Protein AF-A0A7X7Q2L5-F1 (afdb_monomer_lite)

Radius of gyration: 21.56 Å; chains: 1; bounding box: 57×34×60 Å

pLDDT: mean 75.47, std 17.76, range [35.62, 97.12]

Foldseek 3Di:
DDLVQLQVQALHNVQLVLLVVQLQVVQWAPWDWDDDQWIKIWTWGQDPVRDTKIKIWTAHLQGHTDDIDIPDPCRVVTHGDGSPNSSRSVVVVVVCVPDCVVPPDDDDDDDVVVVVVCVVVVVVVCVVVCVVDVQDAKAKAWAWEQDPVRWIKIWIWIGDPDTATDQFLPVLLVQLVSQGWDDRDDPDIDRNYLVSHDPLRSLVSVLSNVLVVVVVVVCVVPDDDDGDNIRTDDPVSVVVVCVSQPVHDHHYDYPPD

Structure (mmCIF, N/CA/C/O backbone):
data_AF-A0A7X7Q2L5-F1
#
_entry.id   AF-A0A7X7Q2L5-F1
#
loop_
_atom_site.group_PDB
_atom_site.id
_atom_site.type_symbol
_atom_site.label_atom_id
_atom_site.label_alt_id
_atom_site.label_comp_id
_atom_site.label_asym_id
_atom_site.label_entity_id
_atom_site.label_seq_id
_atom_site.pdbx_PDB_ins_code
_atom_site.Cartn_x
_atom_site.Cartn_y
_atom_site.Cartn_z
_atom_site.occupancy
_atom_site.B_iso_or_equiv
_atom_site.auth_seq_id
_atom_site.auth_comp_id
_atom_site.auth_asym_id
_atom_site.auth_atom_id
_atom_site.pdbx_PDB_model_num
ATOM 1 N N . MET A 1 1 ? -5.344 -3.070 22.265 1.00 72.00 1 MET A N 1
ATOM 2 C CA . MET A 1 1 ? -6.764 -3.150 21.870 1.00 72.00 1 MET A CA 1
ATOM 3 C C . MET A 1 1 ? -6.769 -4.107 20.711 1.00 72.00 1 MET A C 1
ATOM 5 O O . MET A 1 1 ? -5.882 -3.992 19.879 1.00 72.00 1 MET A O 1
ATOM 9 N N . ASN A 1 2 ? -7.654 -5.094 20.679 1.00 74.56 2 ASN A N 1
ATOM 10 C CA . ASN A 1 2 ? -7.686 -6.081 19.598 1.00 74.56 2 ASN A CA 1
ATOM 11 C C . ASN A 1 2 ? -8.930 -5.904 18.714 1.00 74.56 2 ASN A C 1
ATOM 13 O O . ASN A 1 2 ? -9.879 -5.206 19.072 1.00 74.56 2 ASN A O 1
ATOM 17 N N . ILE A 1 3 ? -8.942 -6.557 17.552 1.00 73.75 3 ILE A N 1
ATOM 18 C CA . ILE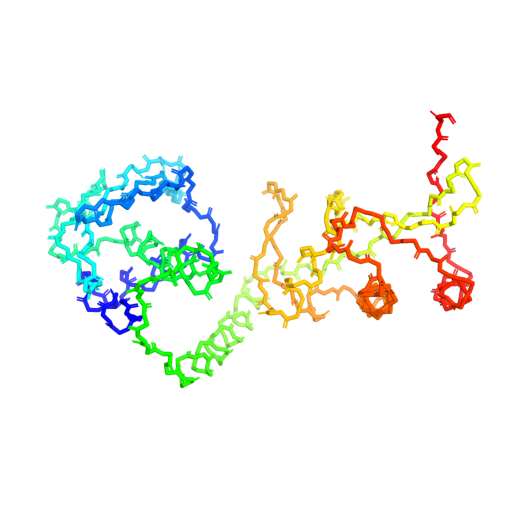 A 1 3 ? -10.049 -6.450 16.589 1.00 73.75 3 ILE A CA 1
ATOM 19 C C . ILE A 1 3 ? -11.377 -6.934 17.187 1.00 73.75 3 ILE A C 1
ATOM 21 O O . ILE A 1 3 ? -12.419 -6.343 16.907 1.00 73.75 3 ILE A O 1
ATOM 25 N N . LYS A 1 4 ? -11.358 -7.967 18.045 1.00 70.81 4 LYS A N 1
ATOM 26 C CA . LYS A 1 4 ? -12.569 -8.458 18.726 1.00 70.81 4 LYS A CA 1
ATOM 27 C C . LYS A 1 4 ? -13.193 -7.353 19.587 1.00 70.81 4 LYS A C 1
ATOM 29 O O . LYS A 1 4 ? -14.400 -7.151 19.520 1.00 70.81 4 LYS A O 1
ATOM 34 N N . GLN A 1 5 ? -12.379 -6.597 20.324 1.00 77.19 5 GLN A N 1
ATOM 35 C CA . GLN A 1 5 ? -12.827 -5.440 21.105 1.00 77.19 5 GLN A CA 1
ATOM 36 C C . GLN A 1 5 ? -13.382 -4.331 20.202 1.00 77.19 5 GLN A C 1
ATOM 38 O O . GLN A 1 5 ? -14.481 -3.848 20.451 1.00 77.19 5 GLN A O 1
ATOM 43 N N . ILE A 1 6 ? -12.683 -3.982 19.115 1.00 82.38 6 ILE A N 1
ATOM 44 C CA . ILE A 1 6 ? -13.148 -2.952 18.164 1.00 82.38 6 ILE A CA 1
ATOM 45 C C . ILE A 1 6 ? -14.506 -3.333 17.561 1.00 82.38 6 ILE A C 1
ATOM 47 O O . ILE A 1 6 ? -15.400 -2.493 17.464 1.00 82.38 6 ILE A O 1
ATOM 51 N N . LYS A 1 7 ? -14.694 -4.610 17.212 1.00 76.56 7 LYS A N 1
ATOM 52 C CA . LYS A 1 7 ? -15.968 -5.128 16.704 1.00 76.56 7 LYS A CA 1
ATOM 53 C C . LYS A 1 7 ? -17.099 -4.995 17.724 1.00 76.56 7 LYS A C 1
ATOM 55 O O . LYS A 1 7 ? -18.203 -4.626 17.339 1.00 76.56 7 LYS A O 1
ATOM 60 N N . LEU A 1 8 ? -16.825 -5.245 19.006 1.00 82.31 8 LEU A N 1
ATOM 61 C CA . LEU A 1 8 ? -17.803 -5.074 20.087 1.00 82.31 8 LEU A CA 1
ATOM 62 C C . LEU A 1 8 ? -18.177 -3.606 20.333 1.00 82.31 8 LEU A C 1
ATOM 64 O O . LEU A 1 8 ? -19.278 -3.340 20.808 1.00 82.31 8 LEU A O 1
ATOM 68 N N . TYR A 1 9 ? -17.299 -2.656 20.003 1.00 86.00 9 TYR A N 1
ATOM 69 C CA . TYR A 1 9 ? -17.609 -1.230 20.116 1.00 86.00 9 TYR A CA 1
ATOM 70 C C . TYR A 1 9 ? -18.517 -0.714 18.998 1.00 86.00 9 TYR A C 1
ATOM 72 O O . TYR A 1 9 ? -19.145 0.329 19.172 1.00 86.00 9 TYR A O 1
ATOM 80 N N . ALA A 1 10 ? -18.609 -1.406 17.860 1.00 81.06 10 ALA A N 1
ATOM 81 C CA . ALA A 1 10 ? -19.469 -0.994 16.756 1.00 81.06 10 ALA A CA 1
ATOM 82 C C . ALA A 1 10 ? -20.954 -1.117 17.119 1.00 81.06 10 ALA A C 1
ATOM 84 O O . ALA A 1 10 ? -21.364 -2.056 17.797 1.00 81.06 10 ALA A O 1
ATOM 85 N N . SER A 1 11 ? -21.793 -0.221 16.591 1.00 76.19 11 SER A N 1
ATOM 86 C CA . SER A 1 11 ? -23.248 -0.285 16.821 1.00 76.19 11 SER A CA 1
ATOM 87 C C . SER A 1 11 ? -23.895 -1.597 16.352 1.00 76.19 11 SER A C 1
ATOM 89 O O . SER A 1 11 ? -24.955 -1.973 16.843 1.00 76.19 11 SER A O 1
ATOM 91 N N . ASN A 1 12 ? -23.303 -2.264 15.357 1.00 77.19 12 ASN A N 1
ATOM 92 C CA . ASN A 1 12 ? -23.664 -3.600 14.875 1.00 77.19 12 ASN A CA 1
ATOM 93 C C . ASN A 1 12 ? -22.569 -4.124 13.920 1.00 77.19 12 ASN A C 1
ATOM 95 O O . ASN A 1 12 ? -21.673 -3.376 13.521 1.00 77.19 12 ASN A O 1
ATOM 99 N N . ASN A 1 13 ? -22.673 -5.393 13.503 1.00 75.38 13 ASN A N 1
ATOM 100 C CA . ASN A 1 13 ? -21.709 -6.022 12.587 1.00 75.38 13 ASN A CA 1
ATOM 101 C C . ASN A 1 13 ? -21.555 -5.267 11.258 1.00 75.38 13 ASN A C 1
ATOM 103 O O . ASN A 1 13 ? -20.433 -5.041 10.818 1.00 75.38 13 ASN A O 1
ATOM 107 N N . ARG A 1 14 ? -22.657 -4.800 10.660 1.00 75.38 14 ARG A N 1
ATOM 108 C CA . ARG A 1 14 ? -22.616 -4.052 9.395 1.00 75.38 14 ARG A CA 1
ATOM 109 C C . ARG A 1 14 ? -21.898 -2.707 9.549 1.00 75.38 14 ARG A C 1
ATOM 111 O O . ARG A 1 14 ? -21.241 -2.239 8.627 1.00 75.38 14 ARG A O 1
ATOM 118 N N . THR A 1 15 ? -22.007 -2.065 10.711 1.00 80.06 15 THR A N 1
ATOM 119 C CA . THR A 1 15 ? -21.263 -0.838 11.031 1.00 80.06 15 THR A CA 1
ATOM 120 C C . THR A 1 15 ? -19.767 -1.106 11.152 1.00 80.06 15 THR A C 1
ATOM 122 O O . THR A 1 15 ? -18.977 -0.275 10.708 1.00 80.06 15 THR A O 1
ATOM 125 N N . PHE A 1 16 ? -19.384 -2.255 11.717 1.00 78.56 16 PHE A N 1
ATOM 126 C CA . PHE A 1 16 ? -17.988 -2.675 11.769 1.00 78.56 16 PHE A CA 1
ATOM 127 C C . PHE A 1 16 ? -17.424 -2.925 10.366 1.00 78.56 16 PHE A C 1
ATOM 129 O O . PHE A 1 16 ? -16.400 -2.342 10.029 1.00 78.56 16 PHE A O 1
ATOM 136 N N . GLU A 1 17 ? -18.126 -3.706 9.539 1.00 74.50 17 GLU A N 1
ATOM 137 C CA . GLU A 1 17 ? -17.745 -3.982 8.143 1.00 74.50 17 GLU A CA 1
ATOM 138 C C . GLU A 1 17 ? -17.550 -2.684 7.357 1.00 74.50 17 GLU A C 1
ATOM 140 O O . GLU A 1 17 ? -16.487 -2.440 6.804 1.00 74.50 17 GLU A O 1
ATOM 145 N N . ARG A 1 18 ? -18.508 -1.756 7.443 1.00 79.75 18 ARG A N 1
ATOM 146 C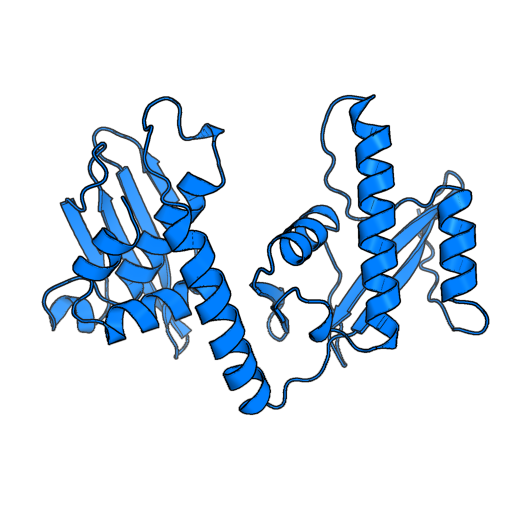 CA . ARG A 1 18 ? -18.375 -0.445 6.792 1.00 79.75 18 ARG A CA 1
ATOM 147 C C . ARG A 1 18 ? -17.233 0.403 7.343 1.00 79.75 18 ARG A C 1
ATOM 149 O O . ARG A 1 18 ? -16.723 1.268 6.640 1.00 79.75 18 ARG A O 1
ATOM 156 N N . GLY A 1 19 ? -16.895 0.249 8.621 1.00 83.19 19 GLY A N 1
ATOM 157 C CA . GLY A 1 19 ? -15.746 0.927 9.213 1.00 83.19 19 GLY A CA 1
ATOM 158 C C . GLY A 1 19 ? -14.427 0.363 8.695 1.00 83.19 19 GLY A C 1
ATOM 159 O O . GLY A 1 19 ? -13.498 1.129 8.447 1.00 83.19 19 GLY A O 1
ATOM 160 N N . LEU A 1 20 ? -14.377 -0.951 8.473 1.00 77.69 20 LEU A N 1
ATOM 161 C CA . LEU A 1 20 ? -13.261 -1.622 7.819 1.00 77.69 20 LEU A CA 1
ATOM 162 C C . LEU A 1 20 ? -13.107 -1.148 6.371 1.00 77.69 20 LEU A C 1
ATOM 164 O O . LEU A 1 20 ? -12.018 -0.704 6.022 1.00 77.69 20 LEU A O 1
ATOM 168 N N . ASP A 1 21 ? -14.195 -1.094 5.595 1.00 76.00 21 ASP A N 1
ATOM 169 C CA . ASP A 1 21 ? -14.172 -0.578 4.216 1.00 76.00 21 ASP A CA 1
ATOM 170 C C . ASP A 1 21 ? -13.565 0.833 4.148 1.00 76.00 21 ASP A C 1
ATOM 172 O O . ASP A 1 21 ? -12.728 1.141 3.303 1.00 76.00 21 ASP A O 1
ATOM 176 N N . TYR A 1 22 ? -13.967 1.713 5.072 1.00 80.38 22 TYR A N 1
ATOM 177 C CA . TYR A 1 22 ? -13.474 3.092 5.137 1.00 80.38 22 TYR A CA 1
ATOM 178 C C . TYR A 1 22 ? -11.992 3.168 5.509 1.00 80.38 22 TYR A C 1
ATOM 180 O O . TYR A 1 22 ? -11.266 4.028 5.004 1.00 80.38 22 TYR A O 1
ATOM 188 N N . TYR A 1 23 ? -11.547 2.297 6.412 1.00 82.81 23 TYR A N 1
ATOM 189 C CA . TYR A 1 23 ? -10.139 2.191 6.757 1.00 82.81 23 TYR A CA 1
ATOM 190 C C . TYR A 1 23 ? -9.313 1.719 5.548 1.00 82.81 23 TYR A C 1
ATOM 192 O O . TYR A 1 23 ? -8.357 2.398 5.172 1.00 82.81 23 TYR A O 1
ATOM 200 N N . GLU A 1 24 ? -9.713 0.622 4.901 1.00 73.19 24 GLU A N 1
ATOM 201 C CA . GLU A 1 24 ? -8.998 0.025 3.763 1.00 73.19 24 GLU A CA 1
ATOM 202 C C . GLU A 1 24 ? -8.957 0.949 2.541 1.00 73.19 24 GLU A C 1
ATOM 204 O O . GLU A 1 24 ? -7.933 1.063 1.867 1.00 73.19 24 GLU A O 1
ATOM 209 N N . ALA A 1 25 ? -10.038 1.690 2.295 1.00 72.06 25 ALA A N 1
ATOM 210 C CA . ALA A 1 25 ? -10.106 2.673 1.222 1.00 72.06 25 ALA A CA 1
ATOM 211 C C . ALA A 1 25 ? -9.377 4.001 1.548 1.00 72.06 25 ALA A C 1
ATOM 213 O O . ALA A 1 25 ? -9.477 4.958 0.782 1.00 72.06 25 ALA A O 1
ATOM 214 N N . ASN A 1 26 ? -8.627 4.087 2.658 1.00 75.81 26 ASN A N 1
ATOM 215 C CA . ASN A 1 26 ? -7.884 5.281 3.094 1.00 75.81 26 ASN A CA 1
ATOM 216 C C . ASN A 1 26 ? -8.757 6.542 3.270 1.00 75.81 26 ASN A C 1
ATOM 218 O O . ASN A 1 26 ? -8.316 7.669 3.031 1.00 75.81 26 ASN A O 1
ATOM 222 N N . HIS A 1 27 ? -9.997 6.376 3.738 1.00 77.81 27 HIS A N 1
ATOM 223 C CA . HIS A 1 27 ? -10.883 7.510 4.024 1.00 77.81 27 HIS A CA 1
ATOM 224 C C . HIS A 1 27 ? -10.485 8.270 5.297 1.00 77.81 27 HIS A C 1
ATOM 226 O O . HIS A 1 27 ? -10.959 9.384 5.507 1.00 77.81 27 HIS A O 1
ATOM 232 N N . VAL A 1 28 ? -9.639 7.690 6.153 1.00 86.12 28 VAL A N 1
ATOM 233 C CA . VAL A 1 28 ? -9.143 8.327 7.380 1.00 86.12 28 VAL A CA 1
ATOM 234 C C . VAL A 1 28 ? -7.915 9.184 7.061 1.00 86.12 28 VAL A C 1
ATOM 236 O O . VAL A 1 28 ? -6.818 8.667 6.841 1.00 86.12 28 VAL A O 1
ATOM 239 N N . GLN A 1 29 ? -8.103 10.500 7.061 1.00 77.19 29 GLN A N 1
ATOM 240 C CA . GLN A 1 29 ? -7.110 11.525 6.737 1.00 77.19 29 GLN A CA 1
ATOM 241 C C . GLN A 1 29 ? -6.828 12.417 7.955 1.00 77.19 29 GLN A C 1
ATOM 243 O O . GLN A 1 29 ? -7.531 12.338 8.962 1.00 77.19 29 GLN A O 1
ATOM 248 N N . ASN A 1 30 ? -5.774 13.242 7.884 1.00 79.06 30 ASN A N 1
ATOM 249 C CA . ASN A 1 30 ? -5.356 14.158 8.962 1.00 79.06 30 ASN A CA 1
ATOM 250 C C . ASN A 1 30 ? -5.359 13.491 10.350 1.00 79.06 30 ASN A C 1
ATOM 252 O O . ASN A 1 30 ? -5.855 14.038 11.331 1.00 79.06 30 ASN A O 1
ATOM 256 N N . TYR A 1 31 ? -4.874 12.248 10.394 1.00 83.94 31 TYR A N 1
ATOM 257 C CA . TYR A 1 31 ? -4.854 11.445 11.605 1.00 83.94 31 TYR A CA 1
ATOM 258 C C . TYR A 1 31 ? -3.683 11.863 12.490 1.00 83.94 31 TYR A C 1
ATOM 260 O O . TYR A 1 31 ? -2.524 11.810 12.070 1.00 83.94 31 TYR A O 1
ATOM 268 N N . HIS A 1 32 ? -3.993 12.220 13.731 1.00 80.62 32 HIS A N 1
ATOM 269 C CA . HIS A 1 32 ? -3.027 12.581 14.753 1.00 80.62 32 HIS A CA 1
ATOM 270 C C . HIS A 1 32 ? -3.276 11.765 16.015 1.00 80.62 32 HIS A C 1
ATOM 272 O O . HIS A 1 32 ? -4.408 11.648 16.485 1.00 80.62 32 HIS A O 1
ATOM 278 N N . MET A 1 33 ? -2.190 11.244 16.578 1.00 84.38 33 MET A N 1
ATOM 279 C CA . MET A 1 33 ? -2.184 10.533 17.848 1.00 84.38 33 MET A CA 1
ATOM 280 C C . MET A 1 33 ? -1.358 11.333 18.849 1.00 84.38 33 MET A C 1
ATOM 282 O O . MET A 1 33 ? -0.200 11.652 18.583 1.00 84.38 33 MET A O 1
ATOM 286 N N . HIS A 1 34 ? -1.950 11.623 20.002 1.00 83.06 34 HIS A N 1
ATOM 287 C CA . HIS A 1 34 ? -1.280 12.233 21.139 1.00 83.06 34 HIS A CA 1
ATOM 288 C C . HIS A 1 34 ? -1.299 11.256 22.315 1.00 83.06 34 HIS A C 1
ATOM 290 O O . HIS A 1 34 ? -2.359 10.761 22.698 1.00 83.06 34 HIS A O 1
ATOM 296 N N . VAL A 1 35 ? -0.129 10.985 22.888 1.00 81.56 35 VAL A N 1
ATOM 297 C CA . VAL A 1 35 ? 0.027 10.084 24.035 1.00 81.56 35 VAL A CA 1
ATOM 298 C C . VAL A 1 35 ? 0.319 10.932 25.270 1.00 81.56 35 VAL A C 1
ATOM 300 O O . VAL A 1 35 ? 1.345 11.603 25.326 1.00 81.56 35 VAL A O 1
ATOM 303 N N . GLY A 1 36 ? -0.600 10.922 26.234 1.00 80.38 36 GLY A N 1
ATOM 304 C CA . GLY A 1 36 ? -0.442 11.529 27.557 1.00 80.38 36 GLY A CA 1
ATOM 305 C C . GLY A 1 36 ? -0.839 10.528 28.642 1.00 80.38 36 GLY A C 1
ATOM 306 O O . GLY A 1 36 ? -0.441 9.367 28.582 1.00 80.38 36 GLY A O 1
ATOM 307 N N . GLU A 1 37 ? -1.666 10.952 29.602 1.00 82.81 37 GLU A N 1
ATOM 308 C CA . GLU A 1 37 ? -2.312 10.039 30.568 1.00 82.81 37 GLU A CA 1
ATOM 309 C C . GLU A 1 37 ? -3.286 9.064 29.882 1.00 82.81 37 GLU A C 1
ATOM 311 O O . GLU A 1 37 ? -3.461 7.921 30.307 1.00 82.81 37 GLU A O 1
ATOM 316 N N . THR A 1 38 ? -3.879 9.508 28.774 1.00 85.69 38 THR A N 1
ATOM 317 C CA . THR A 1 38 ? -4.670 8.713 27.835 1.00 85.69 38 THR A CA 1
ATOM 318 C C . THR A 1 38 ? -4.119 8.890 26.419 1.00 85.69 38 THR A C 1
ATOM 320 O O . THR A 1 38 ? -3.304 9.774 26.132 1.00 85.69 38 THR A O 1
ATOM 323 N N . ILE A 1 39 ? -4.536 8.014 25.511 1.00 86.56 39 ILE A N 1
ATOM 324 C CA . ILE A 1 39 ? -4.219 8.083 24.087 1.00 86.56 39 ILE A CA 1
ATOM 325 C C . ILE A 1 39 ? -5.375 8.805 23.401 1.00 86.56 39 ILE A C 1
ATOM 327 O O . ILE A 1 39 ? -6.473 8.260 23.286 1.00 86.56 39 ILE A O 1
ATOM 331 N N . SER A 1 40 ? -5.121 10.024 22.932 1.00 91.06 40 SER A N 1
ATOM 332 C CA . SER A 1 40 ? -6.092 10.826 22.193 1.00 91.06 40 SER A CA 1
ATOM 333 C C . SER A 1 40 ? -5.830 10.726 20.694 1.00 91.06 40 SER A C 1
ATOM 335 O O . SER A 1 40 ? -4.723 10.992 20.221 1.00 91.06 40 SER A O 1
ATOM 337 N N . LEU A 1 41 ? -6.854 10.339 19.940 1.00 92.75 41 LEU A N 1
ATOM 338 C CA . LEU A 1 41 ? -6.835 10.249 18.487 1.00 92.75 41 LEU A CA 1
ATOM 339 C C . LEU A 1 41 ? -7.750 11.319 17.909 1.00 92.75 41 LEU A C 1
ATOM 341 O O . LEU A 1 41 ? -8.902 11.454 18.328 1.00 92.75 41 LEU A O 1
ATOM 345 N N . THR A 1 42 ? -7.267 12.026 16.895 1.00 88.00 42 THR A N 1
ATOM 346 C CA . THR A 1 42 ? -8.085 12.937 16.091 1.00 88.00 42 THR A CA 1
ATOM 347 C C . THR A 1 42 ? -7.891 12.626 14.616 1.00 88.00 42 THR A C 1
ATOM 349 O O . THR A 1 42 ? -6.785 12.286 14.201 1.00 88.00 42 THR A O 1
ATOM 352 N N . ALA A 1 43 ? -8.966 12.676 13.831 1.00 88.00 43 ALA A N 1
ATOM 353 C CA . ALA A 1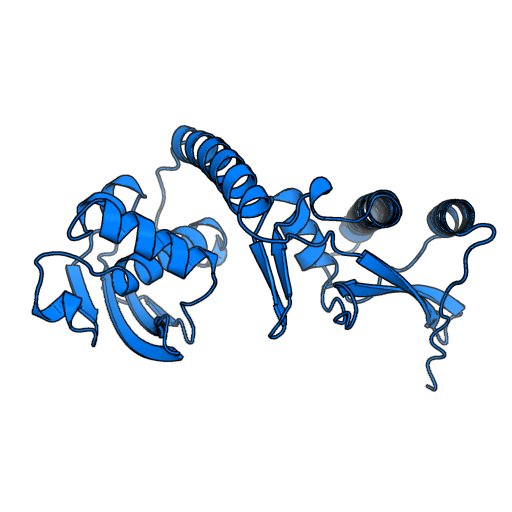 43 ? -8.908 12.426 12.394 1.00 88.00 43 ALA A CA 1
ATOM 354 C C . ALA A 1 43 ? -10.057 13.105 11.644 1.00 88.00 43 ALA A C 1
ATOM 356 O O . ALA A 1 43 ? -11.131 13.342 12.202 1.00 88.00 43 ALA A O 1
ATOM 357 N N . ASP A 1 44 ? -9.837 13.329 10.353 1.00 77.38 44 ASP A N 1
ATOM 358 C CA . ASP A 1 44 ? -10.853 13.713 9.382 1.00 77.38 44 ASP A CA 1
ATOM 359 C C . ASP A 1 44 ? -11.217 12.477 8.540 1.00 77.38 44 ASP A C 1
ATOM 361 O O . ASP A 1 44 ? -10.370 11.909 7.853 1.00 77.38 44 ASP A O 1
ATOM 365 N N . VAL A 1 45 ? -12.474 12.030 8.582 1.00 84.00 45 VAL A N 1
ATOM 366 C CA . VAL A 1 45 ? -12.929 10.846 7.835 1.00 84.00 45 VAL A CA 1
ATOM 367 C C . VAL A 1 45 ? -13.803 11.261 6.658 1.00 84.00 45 VAL A C 1
ATOM 369 O O . VAL A 1 45 ? -14.872 11.846 6.844 1.00 84.00 45 VAL A O 1
ATOM 372 N N . VAL A 1 46 ? -13.369 10.935 5.442 1.00 72.38 46 VAL A N 1
ATOM 373 C CA . VAL A 1 46 ? -14.083 11.258 4.200 1.00 72.38 46 VAL A CA 1
ATOM 374 C C . VAL A 1 46 ? -15.267 10.305 4.012 1.00 72.38 46 VAL A C 1
ATOM 376 O O . VAL A 1 46 ? -15.128 9.087 4.040 1.00 72.38 46 VAL A O 1
ATOM 379 N N . GLY A 1 47 ? -16.468 10.837 3.827 1.00 65.94 47 GLY A N 1
ATOM 380 C CA . GLY A 1 47 ? -17.691 10.085 3.555 1.00 65.94 47 GLY A CA 1
ATOM 381 C C . GLY A 1 47 ? -17.876 9.732 2.079 1.00 65.94 47 GLY A C 1
ATOM 382 O O . GLY A 1 47 ? -17.215 10.282 1.206 1.00 65.94 47 GLY A O 1
ATOM 383 N N . SER A 1 48 ? -18.855 8.873 1.779 1.00 59.97 48 SER A N 1
ATOM 384 C CA . SER A 1 48 ? -19.186 8.456 0.404 1.00 59.97 48 SER A CA 1
ATOM 385 C C . SER A 1 48 ? -19.604 9.608 -0.523 1.00 59.97 48 SER A C 1
ATOM 387 O O . SER A 1 48 ? -19.468 9.493 -1.732 1.00 59.97 48 SER A O 1
ATOM 389 N N . LEU A 1 49 ? -20.100 10.718 0.037 1.00 58.06 49 LEU A N 1
ATOM 390 C CA . LEU A 1 49 ? -20.457 11.943 -0.697 1.00 58.06 49 LEU A CA 1
ATOM 391 C C . LEU A 1 49 ? -19.382 13.036 -0.574 1.00 58.06 49 LEU A C 1
ATOM 393 O O . LEU A 1 49 ? -19.678 14.214 -0.731 1.00 58.06 49 LEU A O 1
ATOM 397 N N . ASN A 1 50 ? -18.147 12.655 -0.236 1.00 56.81 50 ASN A N 1
ATOM 398 C CA . ASN A 1 50 ? -17.012 13.559 -0.033 1.00 56.81 50 ASN A CA 1
ATOM 399 C C . ASN A 1 50 ? -17.173 14.568 1.130 1.00 56.81 50 ASN A C 1
ATOM 401 O O . ASN A 1 50 ? -16.404 15.518 1.242 1.00 56.81 50 ASN A O 1
ATOM 405 N N . ASN A 1 51 ? -18.148 14.350 2.021 1.00 60.34 51 ASN A N 1
ATOM 406 C CA . ASN A 1 51 ? -18.280 15.083 3.284 1.00 60.34 51 ASN A CA 1
ATOM 407 C C . ASN A 1 51 ? -17.170 14.671 4.254 1.00 60.34 51 ASN A C 1
ATOM 409 O O . ASN A 1 51 ? -16.846 13.490 4.334 1.00 60.34 51 ASN A O 1
ATOM 413 N N . ILE A 1 52 ? -16.640 15.608 5.035 1.00 68.19 52 ILE A N 1
ATOM 414 C CA . ILE A 1 52 ? -15.593 15.325 6.021 1.00 68.19 52 ILE A CA 1
ATOM 415 C C . ILE A 1 52 ? -16.215 15.281 7.414 1.00 68.19 52 ILE A C 1
ATOM 417 O O . ILE A 1 52 ? -16.876 16.229 7.831 1.00 68.19 52 ILE A O 1
ATOM 421 N N . TYR A 1 53 ? -15.983 14.186 8.136 1.00 77.69 53 TYR A N 1
ATOM 422 C CA . TYR A 1 53 ? -16.431 14.011 9.514 1.00 77.69 53 TYR A CA 1
ATOM 423 C C . TYR A 1 53 ? -15.240 14.059 10.456 1.00 77.69 53 TYR A C 1
ATOM 425 O O . TYR A 1 53 ? -14.350 13.211 10.365 1.00 77.69 53 TYR A O 1
ATOM 433 N N . LYS A 1 54 ? -15.241 15.005 11.398 1.00 78.88 54 LYS A N 1
ATOM 434 C CA . LYS A 1 54 ? -14.244 15.009 12.468 1.00 78.88 54 LYS A CA 1
ATOM 435 C C . LYS A 1 54 ? -14.561 13.905 13.460 1.00 78.88 54 LYS A C 1
ATOM 437 O O . LYS A 1 54 ? -15.707 13.754 13.890 1.00 78.88 54 LYS A O 1
ATOM 442 N N . VAL A 1 55 ? -13.533 13.137 13.791 1.00 93.75 55 VAL A N 1
ATOM 443 C CA . VAL A 1 55 ? -13.590 12.041 14.752 1.00 93.75 55 VAL A CA 1
ATOM 444 C C . VAL A 1 55 ? -12.571 12.303 15.845 1.00 93.75 55 VAL A C 1
ATOM 446 O O . VAL A 1 55 ? -11.416 12.632 15.560 1.00 93.75 55 VAL A O 1
ATOM 449 N N . LYS A 1 56 ? -13.003 12.135 17.093 1.00 93.50 56 LYS A N 1
ATOM 450 C CA . LYS A 1 56 ? -12.141 12.155 18.272 1.00 93.50 56 LYS A CA 1
ATOM 451 C C . LYS A 1 56 ? -12.347 10.873 19.055 1.00 93.50 56 LYS A C 1
ATOM 453 O O . LYS A 1 56 ? -13.477 10.428 19.226 1.00 93.50 56 LYS A O 1
ATOM 458 N N . VAL A 1 57 ? -11.263 10.273 19.520 1.00 96.12 57 VAL A N 1
ATOM 459 C CA . VAL A 1 57 ? -11.299 9.036 20.302 1.00 96.12 57 VAL A CA 1
ATOM 460 C C . VAL A 1 57 ? -10.317 9.159 21.450 1.00 96.12 57 VAL A C 1
ATOM 462 O O . VAL A 1 57 ? -9.210 9.656 21.268 1.00 96.12 57 VAL A O 1
ATOM 465 N N . GLU A 1 58 ? -10.711 8.681 22.619 1.00 92.25 58 GLU A N 1
ATOM 466 C CA . GLU A 1 58 ? -9.860 8.587 23.792 1.00 92.25 58 GLU A CA 1
ATOM 467 C C . GLU A 1 58 ? -9.773 7.133 24.252 1.00 92.25 58 GLU A C 1
ATOM 469 O O . GLU A 1 58 ? -10.788 6.465 24.468 1.00 92.25 58 GLU A O 1
ATOM 474 N N . ILE A 1 59 ? -8.549 6.630 24.381 1.00 90.62 59 ILE A N 1
ATOM 475 C CA . ILE A 1 59 ? -8.248 5.242 24.732 1.00 90.62 59 ILE A CA 1
ATOM 476 C C . ILE A 1 59 ? -7.348 5.250 25.968 1.00 90.62 59 ILE A C 1
ATOM 478 O O . ILE A 1 59 ? -6.410 6.040 26.062 1.00 90.62 59 ILE A O 1
ATOM 482 N N . SER A 1 60 ? -7.604 4.366 26.926 1.00 83.81 60 SER A N 1
ATOM 483 C CA . SER A 1 60 ? -6.714 4.190 28.074 1.00 83.81 60 SER A CA 1
ATOM 484 C C . SER A 1 60 ? -5.385 3.549 27.662 1.00 83.81 60 SER A C 1
ATOM 486 O O . SER A 1 60 ? -5.295 2.867 26.639 1.00 83.81 60 SER A O 1
ATOM 488 N N . LEU A 1 61 ? -4.351 3.681 28.495 1.00 78.81 61 LEU A N 1
ATOM 489 C CA . LEU A 1 61 ? -3.079 2.968 28.293 1.00 78.81 61 LEU A CA 1
ATOM 490 C C . LEU A 1 61 ? -3.260 1.439 28.295 1.00 78.81 61 LEU A C 1
ATOM 492 O O . LEU A 1 61 ? -2.575 0.728 27.564 1.00 78.81 61 LEU A O 1
ATOM 496 N N . ASN A 1 62 ? -4.271 0.947 29.019 1.00 77.00 62 ASN A N 1
ATOM 497 C CA . ASN A 1 62 ? -4.706 -0.455 29.006 1.00 77.00 62 ASN A CA 1
ATOM 498 C C . ASN A 1 62 ? -5.545 -0.813 27.772 1.00 77.00 62 ASN A C 1
ATOM 500 O O . ASN A 1 62 ? -6.161 -1.878 27.725 1.00 77.00 62 ASN A O 1
ATOM 504 N N . GLN A 1 63 ? -5.569 0.063 26.767 1.00 80.56 63 GLN A N 1
ATOM 505 C CA . GLN A 1 63 ? -6.152 -0.182 25.461 1.00 80.56 63 GLN A CA 1
ATOM 506 C C . GLN A 1 63 ? -7.677 -0.383 25.465 1.00 80.56 63 GLN A C 1
ATOM 508 O O . GLN A 1 63 ? -8.224 -1.119 24.638 1.00 80.56 63 GLN A O 1
ATOM 513 N N . VAL A 1 64 ? -8.361 0.271 26.401 1.00 84.06 64 VAL A N 1
ATOM 514 C CA . VAL A 1 64 ? -9.823 0.281 26.500 1.00 84.06 64 VAL A CA 1
ATOM 515 C C . VAL A 1 64 ? -10.341 1.606 25.960 1.00 84.06 64 VAL A C 1
ATOM 517 O O . VAL A 1 64 ? -9.811 2.659 26.310 1.00 84.06 64 VAL A O 1
ATOM 520 N N . LEU A 1 65 ? -11.382 1.560 25.129 1.00 89.19 65 LEU A N 1
ATOM 521 C CA . LEU A 1 65 ? -12.063 2.760 24.648 1.00 89.19 65 LEU A CA 1
ATOM 522 C C . LEU A 1 65 ? -12.743 3.483 25.820 1.00 89.19 65 LEU A C 1
ATOM 524 O O . LEU A 1 65 ? -13.642 2.920 26.444 1.00 89.19 65 LEU A O 1
ATOM 528 N N . LEU A 1 66 ? -12.307 4.710 26.114 1.00 89.50 66 LEU A N 1
ATOM 529 C CA . LEU A 1 66 ? -12.858 5.545 27.184 1.00 89.50 66 LEU A CA 1
ATOM 530 C C . LEU A 1 66 ? -13.964 6.453 26.657 1.00 89.50 66 LEU A C 1
ATOM 532 O O . LEU A 1 66 ? -15.045 6.515 27.237 1.00 89.50 66 LEU A O 1
ATOM 536 N N . ASN A 1 67 ? -13.692 7.141 25.547 1.00 91.81 67 ASN A N 1
ATOM 537 C CA . ASN A 1 67 ? -14.628 8.079 24.950 1.00 91.81 67 ASN A CA 1
ATOM 538 C C . ASN A 1 67 ? -14.462 8.143 23.428 1.00 91.81 67 ASN A C 1
ATOM 540 O O . ASN A 1 67 ? -13.391 7.858 22.889 1.00 91.81 67 ASN A O 1
ATOM 544 N N . PHE A 1 68 ? -15.524 8.525 22.726 1.00 93.56 68 PHE A N 1
ATOM 545 C CA . PHE A 1 68 ? -15.492 8.777 21.293 1.00 93.56 68 PHE A CA 1
ATOM 546 C C . PHE A 1 68 ? -16.550 9.802 20.898 1.00 93.56 68 PHE A C 1
ATOM 548 O O . PHE A 1 68 ? -17.653 9.810 21.433 1.00 93.56 68 PHE A O 1
ATOM 555 N N . ASP A 1 69 ? -16.210 10.618 19.911 1.00 91.19 69 ASP A N 1
ATOM 556 C CA . ASP A 1 69 ? -17.085 11.622 19.323 1.00 91.19 69 ASP A CA 1
ATOM 557 C C . ASP A 1 69 ? -16.933 11.613 17.799 1.00 91.19 69 ASP A C 1
ATOM 559 O O . ASP A 1 69 ? -15.837 11.423 17.254 1.00 91.19 69 ASP A O 1
ATOM 563 N N . CYS A 1 70 ? -18.048 11.792 17.095 1.00 89.06 70 CYS A N 1
ATOM 564 C CA . CYS A 1 70 ? -18.054 11.910 15.644 1.00 89.06 70 CYS A CA 1
ATOM 565 C C . CYS A 1 70 ? -19.197 12.800 15.167 1.00 89.06 70 CYS A C 1
ATOM 567 O O . CYS A 1 70 ? -20.354 12.555 15.486 1.00 89.06 70 CYS A O 1
ATOM 569 N N . GLN A 1 71 ? -18.894 13.729 14.260 1.00 83.44 71 GLN A N 1
ATOM 570 C CA . GLN A 1 71 ? -19.863 14.671 13.674 1.00 83.44 71 GLN A CA 1
ATOM 571 C C . GLN A 1 71 ? -20.900 14.041 12.720 1.00 83.44 71 GLN A C 1
ATOM 573 O O . GLN A 1 71 ? -21.526 14.737 11.923 1.00 83.44 71 GLN A O 1
ATOM 578 N N . CYS A 1 72 ? -21.036 12.716 12.690 1.00 79.25 72 CYS A N 1
ATOM 579 C CA . CYS A 1 72 ? -21.977 12.056 11.793 1.00 79.25 72 CYS A CA 1
ATOM 580 C C . CYS A 1 72 ? -23.301 11.767 12.499 1.00 79.25 72 CYS A C 1
ATOM 582 O O . CYS A 1 72 ? -23.308 11.339 13.649 1.00 79.25 72 CYS A O 1
ATOM 584 N N . LEU A 1 73 ? -24.407 11.849 11.757 1.00 72.88 73 LEU A N 1
ATOM 585 C CA . LEU A 1 73 ? -25.750 11.566 12.275 1.00 72.88 73 LEU A CA 1
ATOM 586 C C . LEU A 1 73 ? -25.850 10.207 12.991 1.00 72.88 73 LEU A C 1
ATOM 588 O O . LEU A 1 73 ? -26.554 10.064 13.984 1.00 72.88 73 LEU A O 1
ATOM 592 N N . ALA A 1 74 ? -25.112 9.197 12.519 1.00 69.50 74 ALA A N 1
ATOM 593 C CA . ALA A 1 74 ? -25.133 7.867 13.122 1.00 69.50 74 ALA A CA 1
ATOM 594 C C . ALA A 1 74 ? -24.587 7.834 14.562 1.00 69.50 74 ALA A C 1
ATOM 596 O O . ALA A 1 74 ? -24.997 6.963 15.320 1.00 69.50 74 ALA A O 1
ATOM 597 N N . HIS A 1 75 ? -23.691 8.754 14.932 1.00 74.69 75 HIS A N 1
ATOM 598 C CA . HIS A 1 75 ? -23.180 8.877 16.299 1.00 74.69 75 HIS A CA 1
ATOM 599 C C . HIS A 1 75 ? -24.245 9.431 17.254 1.00 74.69 75 HIS A C 1
ATOM 601 O O . HIS A 1 75 ? -24.386 8.934 18.364 1.00 74.69 75 HIS A O 1
ATOM 607 N N . GLU A 1 76 ? -25.040 10.395 16.788 1.00 68.06 76 GLU A N 1
ATOM 608 C CA . GLU A 1 76 ? -26.157 10.966 17.552 1.00 68.06 76 GLU A CA 1
ATOM 609 C C . GLU A 1 76 ? -27.357 10.008 17.631 1.00 68.06 76 GLU A C 1
ATOM 611 O O . GLU A 1 76 ? -28.128 10.041 18.585 1.00 68.06 76 GLU A O 1
ATOM 616 N N . THR A 1 77 ? -27.520 9.143 16.622 1.00 60.22 77 THR A N 1
ATOM 617 C CA . THR A 1 77 ? -28.720 8.304 16.463 1.00 60.22 77 THR A CA 1
ATOM 618 C C . THR A 1 77 ? -28.598 6.928 17.120 1.00 60.22 77 THR A C 1
ATOM 620 O O . THR A 1 77 ? -29.585 6.400 17.630 1.00 60.22 77 THR A O 1
ATOM 623 N N . TYR A 1 78 ? -27.420 6.300 17.078 1.00 71.12 78 TYR A N 1
ATOM 624 C CA . TYR A 1 78 ? -27.255 4.898 17.468 1.00 71.12 78 TYR A CA 1
ATOM 625 C C . TYR A 1 78 ? -26.288 4.745 18.638 1.00 71.12 78 TYR A C 1
ATOM 627 O O . TYR A 1 78 ? -25.264 5.416 18.716 1.00 71.12 78 TYR A O 1
ATOM 635 N N . ARG A 1 79 ? -26.572 3.784 19.525 1.00 70.88 79 ARG A N 1
ATOM 636 C CA . ARG A 1 79 ? -25.613 3.370 20.555 1.00 70.88 79 ARG A CA 1
ATOM 637 C C . ARG A 1 79 ? -24.399 2.694 19.913 1.00 70.88 79 ARG A C 1
ATOM 639 O O . ARG A 1 79 ? -24.546 1.885 18.998 1.00 70.88 79 ARG A O 1
ATOM 646 N N . GLY A 1 80 ? -23.213 2.992 20.434 1.00 83.38 80 GLY A N 1
ATOM 647 C CA . GLY A 1 80 ? -21.944 2.438 19.959 1.00 83.38 80 GLY A CA 1
ATOM 648 C C . GLY A 1 80 ? -21.253 3.294 18.896 1.00 83.38 80 GLY A C 1
ATOM 649 O O . GLY A 1 80 ? -21.725 4.355 18.495 1.00 83.38 80 GLY A O 1
ATOM 650 N N . CYS A 1 81 ? -20.090 2.830 18.460 1.00 89.38 81 CYS A N 1
ATOM 651 C CA . CYS A 1 81 ? -19.243 3.514 17.497 1.00 89.38 81 CYS A CA 1
ATOM 652 C C . CYS A 1 81 ? -19.833 3.426 16.090 1.00 89.38 81 CYS A C 1
ATOM 654 O O . CYS A 1 81 ? -20.150 2.341 15.589 1.00 89.38 81 CYS A O 1
ATOM 656 N N . CYS A 1 82 ? -19.903 4.573 15.416 1.00 92.00 82 CYS A N 1
ATOM 657 C CA . CYS A 1 82 ? -20.225 4.629 14.000 1.00 92.00 82 CYS A CA 1
ATOM 658 C C . CYS A 1 82 ? -19.050 4.108 13.154 1.00 92.00 82 CYS A C 1
ATOM 660 O O . CYS A 1 82 ? -17.912 4.020 13.616 1.00 92.00 82 CYS A O 1
ATOM 662 N N . LYS A 1 83 ? -19.302 3.852 11.867 1.00 89.75 83 LYS A N 1
ATOM 663 C CA . LYS A 1 83 ? -18.272 3.386 10.923 1.00 89.75 83 LYS A CA 1
ATOM 664 C C . LYS A 1 83 ? -17.023 4.282 10.872 1.00 89.75 83 LYS A C 1
ATOM 666 O O . LYS A 1 83 ? -15.929 3.770 10.692 1.00 89.75 83 LYS A O 1
ATOM 671 N N . HIS A 1 84 ? -17.160 5.598 11.070 1.00 91.38 84 HIS A N 1
ATOM 672 C CA . HIS A 1 84 ? -16.018 6.520 11.050 1.00 91.38 84 HIS A CA 1
ATOM 673 C C . HIS A 1 84 ? -15.129 6.351 12.288 1.00 91.38 84 HIS A C 1
ATOM 675 O O . HIS A 1 84 ? -13.910 6.313 12.162 1.00 91.38 84 HIS A O 1
ATOM 681 N N . VAL A 1 85 ? -15.733 6.186 13.470 1.00 94.25 85 VAL A N 1
ATOM 682 C CA . VAL A 1 85 ? -14.998 5.891 14.709 1.00 94.25 85 VAL A CA 1
ATOM 683 C C . VAL A 1 85 ? -14.317 4.530 14.598 1.00 94.25 85 VAL A C 1
ATOM 685 O O . VAL A 1 85 ? -13.136 4.416 14.906 1.00 94.25 85 VAL A O 1
ATOM 688 N N . ILE A 1 86 ? -15.018 3.518 14.074 1.00 93.38 86 ILE A N 1
ATOM 689 C CA . ILE A 1 86 ? -14.428 2.198 13.820 1.00 93.38 86 ILE A CA 1
ATOM 690 C C . ILE A 1 86 ? -13.228 2.293 12.872 1.00 93.38 86 ILE A C 1
ATOM 692 O O . ILE A 1 86 ? -12.185 1.724 13.176 1.00 93.38 86 ILE A O 1
ATOM 696 N N . ALA A 1 87 ? -13.331 3.049 11.776 1.00 90.88 87 ALA A N 1
ATOM 697 C CA . ALA A 1 87 ? -12.222 3.239 10.842 1.00 90.88 87 ALA A CA 1
ATOM 698 C C . ALA A 1 87 ? -10.986 3.863 11.521 1.00 90.88 87 ALA A C 1
ATOM 700 O O . ALA A 1 87 ? -9.858 3.445 11.262 1.00 90.88 87 ALA A O 1
ATOM 701 N N . VAL A 1 88 ? -11.186 4.822 12.435 1.00 93.56 88 VAL A N 1
ATOM 702 C CA . VAL A 1 88 ? -10.101 5.431 13.225 1.00 93.56 88 VAL A CA 1
ATOM 703 C C . VAL A 1 88 ? -9.501 4.442 14.228 1.00 93.56 88 VAL A C 1
ATOM 705 O O . VAL A 1 88 ? -8.280 4.371 14.347 1.00 93.56 88 VAL A O 1
ATOM 708 N N . LEU A 1 89 ? -10.324 3.637 14.909 1.00 92.19 89 LEU A N 1
ATOM 709 C CA . LEU A 1 89 ? -9.850 2.593 15.829 1.00 92.19 89 LEU A CA 1
ATOM 710 C C . LEU A 1 89 ? -9.041 1.510 15.104 1.00 92.19 89 LEU A C 1
ATOM 712 O O . LEU A 1 89 ? -8.031 1.045 15.631 1.00 92.19 89 LEU A O 1
ATOM 716 N N . LEU A 1 90 ? -9.464 1.127 13.895 1.00 87.56 90 LEU A N 1
ATOM 717 C CA . LEU A 1 90 ? -8.724 0.206 13.033 1.00 87.56 90 LEU A CA 1
ATOM 718 C C . LEU A 1 90 ? -7.399 0.828 12.592 1.00 87.56 90 LEU A C 1
ATOM 720 O O . LEU A 1 90 ? -6.358 0.197 12.753 1.00 87.56 90 LEU A O 1
ATOM 724 N N . LYS A 1 91 ? -7.403 2.090 12.140 1.00 88.06 91 LYS A N 1
ATOM 725 C CA . LYS A 1 91 ? -6.165 2.808 11.811 1.00 88.06 91 LYS A CA 1
ATOM 726 C C . LYS A 1 91 ? -5.188 2.825 12.978 1.00 88.06 91 LYS A C 1
ATOM 728 O O . LYS A 1 91 ? -4.026 2.489 12.787 1.00 88.06 91 LYS A O 1
ATOM 733 N N . TYR A 1 92 ? -5.666 3.143 14.178 1.00 88.62 92 TYR A N 1
ATOM 734 C CA . TYR A 1 92 ? -4.861 3.091 15.391 1.00 88.62 92 TYR A CA 1
ATOM 735 C C . TYR A 1 92 ? -4.288 1.694 15.646 1.00 88.62 92 TYR A C 1
ATOM 737 O O . TYR A 1 92 ? -3.082 1.570 15.835 1.00 88.62 92 TYR A O 1
ATOM 745 N N . TYR A 1 93 ? -5.124 0.650 15.594 1.00 84.56 93 TYR A N 1
ATOM 746 C CA . TYR A 1 93 ? -4.708 -0.741 15.800 1.00 84.56 93 TYR A CA 1
ATOM 747 C C . TYR A 1 93 ? -3.579 -1.171 14.853 1.00 84.56 93 TYR A C 1
ATOM 749 O O . TYR A 1 93 ? -2.608 -1.796 15.283 1.00 84.56 93 TYR A O 1
ATOM 757 N N . TYR A 1 94 ? -3.676 -0.813 13.574 1.00 77.12 94 TYR A N 1
ATOM 758 C CA . TYR A 1 94 ? -2.646 -1.148 12.595 1.00 77.12 94 TYR A CA 1
ATOM 759 C C . TYR A 1 94 ? -1.408 -0.250 12.711 1.00 77.12 94 TYR A C 1
ATOM 761 O O . TYR A 1 94 ? -0.289 -0.750 12.592 1.00 77.12 94 TYR A O 1
ATOM 769 N N . ASP A 1 95 ? -1.567 1.041 13.013 1.00 75.06 95 ASP A N 1
ATOM 770 C CA . ASP A 1 95 ? -0.437 1.962 13.188 1.00 75.06 95 ASP A CA 1
ATOM 771 C C . ASP A 1 95 ? 0.440 1.552 14.388 1.00 75.06 95 ASP A C 1
ATOM 773 O O . ASP A 1 95 ? 1.669 1.557 14.270 1.00 75.06 95 ASP A O 1
ATOM 777 N N . ILE A 1 96 ? -0.157 1.110 15.507 1.00 69.81 96 ILE A N 1
ATOM 778 C CA . ILE A 1 96 ? 0.604 0.559 16.646 1.00 69.81 96 ILE A CA 1
ATOM 779 C C . ILE A 1 96 ? 1.196 -0.826 16.345 1.00 69.81 96 ILE A C 1
ATOM 781 O O . ILE A 1 96 ? 2.210 -1.186 16.925 1.00 69.81 96 ILE A O 1
ATOM 785 N N . GLY A 1 97 ? 0.615 -1.604 15.426 1.00 55.97 97 GLY A N 1
ATOM 786 C CA . GLY A 1 97 ? 1.165 -2.896 15.002 1.00 55.97 97 GLY A CA 1
ATOM 787 C C . GLY A 1 97 ? 2.376 -2.790 14.062 1.00 55.97 97 GLY A C 1
ATOM 788 O O . GLY A 1 97 ? 3.165 -3.731 13.979 1.00 55.97 97 GLY A O 1
ATOM 789 N N . HIS A 1 98 ? 2.539 -1.659 13.364 1.00 45.34 98 HIS A N 1
ATOM 790 C CA . HIS A 1 98 ? 3.553 -1.460 12.318 1.00 45.34 98 HIS A CA 1
ATOM 791 C C . HIS A 1 98 ? 4.644 -0.422 12.650 1.00 45.34 98 HIS A C 1
ATOM 793 O O . HIS A 1 98 ? 5.595 -0.288 11.878 1.00 45.34 98 HIS A O 1
ATOM 799 N N . LYS A 1 99 ? 4.567 0.288 13.787 1.00 43.41 99 LYS A N 1
ATOM 800 C CA . LYS A 1 99 ? 5.609 1.225 14.260 1.00 43.41 99 LYS A CA 1
ATOM 801 C C . LYS A 1 99 ? 6.089 0.870 15.679 1.00 43.41 99 LYS A C 1
ATOM 803 O O . LYS A 1 99 ? 5.587 1.435 16.650 1.00 43.41 99 LYS A O 1
ATOM 808 N N . PRO A 1 100 ? 7.103 -0.011 15.820 1.00 38.06 100 PRO A N 1
ATOM 809 C CA . PRO A 1 100 ? 7.632 -0.446 17.120 1.00 38.06 100 PRO A CA 1
ATOM 810 C C . PRO A 1 100 ? 8.216 0.688 17.977 1.00 38.06 100 PRO A C 1
ATOM 812 O O . PRO A 1 100 ? 8.268 0.585 19.196 1.00 38.06 100 PRO A O 1
ATOM 815 N N . SER A 1 101 ? 8.639 1.790 17.355 1.00 42.50 101 SER A N 1
ATOM 816 C CA . SER A 1 101 ? 9.266 2.945 18.011 1.00 42.50 101 SER A CA 1
ATOM 817 C C . SER A 1 101 ? 8.305 3.823 18.826 1.00 42.50 101 SER A C 1
ATOM 819 O O . SER A 1 101 ? 8.761 4.720 19.528 1.00 42.50 101 SER A O 1
ATOM 821 N N . LEU A 1 102 ? 6.995 3.556 18.778 1.00 40.34 102 LEU A N 1
ATOM 822 C CA . LEU A 1 102 ? 5.982 4.186 19.641 1.00 40.34 102 LEU A CA 1
ATOM 823 C C . LEU A 1 102 ? 5.639 3.314 20.872 1.00 40.34 102 LEU A C 1
ATOM 825 O O . LEU A 1 102 ? 4.818 3.707 21.696 1.00 40.34 102 LEU A O 1
ATOM 829 N N . ILE A 1 103 ? 6.258 2.129 20.996 1.00 42.19 103 ILE A N 1
ATOM 830 C CA . ILE A 1 103 ? 5.871 1.036 21.902 1.00 42.19 103 ILE A CA 1
ATOM 831 C C . ILE A 1 103 ? 6.989 0.735 22.910 1.00 42.19 103 ILE A C 1
ATOM 833 O O . ILE A 1 103 ? 7.452 -0.397 23.025 1.00 42.19 103 ILE A O 1
ATOM 837 N N . THR A 1 104 ? 7.437 1.720 23.685 1.00 36.78 104 THR A N 1
ATOM 838 C CA . THR A 1 104 ? 8.348 1.408 24.806 1.00 36.78 104 THR A CA 1
ATOM 839 C C . THR A 1 104 ? 7.596 0.978 26.075 1.00 36.78 104 THR A C 1
ATOM 841 O O . THR A 1 104 ? 8.241 0.656 27.063 1.00 36.78 104 THR A O 1
ATOM 844 N N . GLN A 1 105 ? 6.252 0.908 26.093 1.00 37.03 105 GLN A N 1
ATOM 845 C CA . GLN A 1 105 ? 5.514 0.508 27.312 1.00 37.03 105 GLN A CA 1
ATOM 846 C C . GLN A 1 105 ? 4.246 -0.354 27.138 1.00 37.03 105 GLN A C 1
ATOM 848 O O . GLN A 1 105 ? 3.551 -0.575 28.123 1.00 37.03 105 GLN A O 1
ATOM 853 N N . ILE A 1 106 ? 3.913 -0.890 25.956 1.00 39.78 106 ILE A N 1
ATOM 854 C CA . ILE A 1 106 ? 2.658 -1.661 25.800 1.00 39.78 106 ILE A CA 1
ATOM 855 C C . ILE A 1 106 ? 2.891 -2.954 25.001 1.00 39.78 106 ILE A C 1
ATOM 857 O O . ILE A 1 106 ? 2.612 -3.039 23.810 1.00 39.78 106 ILE A O 1
ATOM 861 N N . GLN A 1 107 ? 3.424 -3.975 25.673 1.00 36.94 107 GLN A N 1
ATOM 862 C CA . GLN A 1 107 ? 3.317 -5.391 25.281 1.00 36.94 107 GLN A CA 1
ATOM 863 C C . GLN A 1 107 ? 2.073 -5.985 25.984 1.00 36.94 107 GLN A C 1
ATOM 865 O O . GLN A 1 107 ? 1.740 -5.528 27.069 1.00 36.94 107 GLN A O 1
ATOM 870 N N . THR A 1 108 ? 1.301 -6.972 25.520 1.00 40.09 108 THR A N 1
ATOM 871 C CA . THR A 1 108 ? 1.366 -7.995 24.460 1.00 40.09 108 THR A CA 1
ATOM 872 C C . THR A 1 108 ? -0.079 -8.320 24.015 1.00 40.09 108 THR A C 1
ATOM 874 O O . THR A 1 108 ? -1.029 -7.987 24.718 1.00 40.09 108 THR A O 1
ATOM 877 N N . ILE A 1 109 ? -0.227 -8.965 22.852 1.00 39.78 109 ILE A N 1
ATOM 878 C CA . ILE A 1 109 ? -1.205 -10.008 22.451 1.00 39.78 109 ILE A CA 1
ATOM 879 C C . ILE A 1 109 ? -1.449 -9.828 20.947 1.00 39.78 109 ILE A C 1
ATOM 881 O O . ILE A 1 109 ? -2.288 -9.044 20.499 1.00 39.78 109 ILE A O 1
ATOM 885 N N . THR A 1 110 ? -0.668 -10.558 20.162 1.00 41.25 110 THR A N 1
ATOM 886 C CA . THR A 1 110 ? -0.946 -10.855 18.758 1.00 41.25 110 THR A CA 1
ATOM 887 C C . THR A 1 110 ? -1.430 -12.300 18.699 1.00 41.25 110 THR A C 1
ATOM 889 O O . THR A 1 110 ? -0.632 -13.194 18.953 1.00 41.25 110 THR A O 1
ATOM 892 N N . ASP A 1 111 ? -2.711 -12.518 18.390 1.00 50.78 111 ASP A N 1
ATOM 893 C CA . ASP A 1 111 ? -3.218 -13.834 17.970 1.00 50.78 111 ASP A CA 1
ATOM 894 C C . ASP A 1 111 ? -2.958 -13.977 16.461 1.00 50.78 111 ASP A C 1
ATOM 896 O O . ASP A 1 111 ? -3.479 -13.193 15.653 1.00 50.78 111 ASP A O 1
ATOM 900 N N . ASP A 1 112 ? -2.155 -14.967 16.076 1.00 44.78 112 ASP A N 1
ATOM 901 C CA . ASP A 1 112 ? -1.840 -15.304 14.683 1.00 44.78 112 ASP A CA 1
ATOM 902 C C . ASP A 1 112 ? -3.082 -15.771 13.893 1.00 44.78 112 ASP A C 1
ATOM 904 O O . ASP A 1 112 ? -3.165 -15.589 12.673 1.00 44.78 112 ASP A O 1
ATOM 908 N N . GLU A 1 113 ? -4.123 -16.259 14.575 1.00 43.38 113 GLU A N 1
ATOM 909 C CA . GLU A 1 113 ? -5.407 -16.636 13.977 1.00 43.38 113 GLU A CA 1
ATOM 910 C C . GLU A 1 113 ? -6.137 -15.444 13.343 1.00 43.38 113 GLU A C 1
ATOM 912 O O . GLU A 1 113 ? -6.800 -15.599 12.315 1.00 43.38 113 GLU A O 1
ATOM 917 N N . ALA A 1 114 ? -5.992 -14.236 13.901 1.00 46.94 114 ALA A N 1
ATOM 918 C CA . ALA A 1 114 ? -6.615 -13.038 13.341 1.00 46.94 114 ALA A CA 1
ATOM 919 C C . ALA A 1 114 ? -5.989 -12.662 11.988 1.00 46.94 114 ALA A C 1
ATOM 921 O O . ALA A 1 114 ? -6.702 -12.277 11.063 1.00 46.94 114 ALA A O 1
ATOM 922 N N . ARG A 1 115 ? -4.668 -12.839 11.839 1.00 41.94 115 ARG A N 1
ATOM 923 C CA . ARG A 1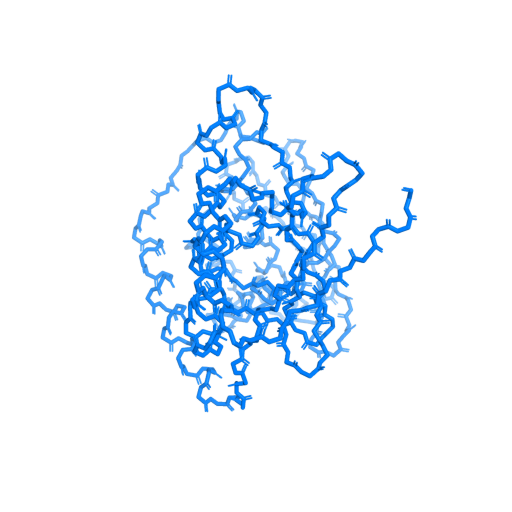 115 ? -3.960 -12.602 10.569 1.00 41.94 115 ARG A CA 1
ATOM 924 C C . ARG A 1 115 ? -4.361 -13.615 9.496 1.00 41.94 115 ARG A C 1
ATOM 926 O O . ARG A 1 115 ? -4.557 -13.226 8.346 1.00 41.94 115 ARG A O 1
ATOM 933 N N . SER A 1 116 ? -4.526 -14.886 9.867 1.00 43.25 116 SER A N 1
ATOM 934 C CA . SER A 1 116 ? -4.953 -15.940 8.936 1.00 43.25 116 SER A CA 1
ATOM 935 C C . SER A 1 116 ? -6.400 -15.739 8.461 1.00 43.25 116 SER A C 1
ATOM 937 O O . SER A 1 116 ? -6.676 -15.764 7.261 1.00 43.25 116 SER A O 1
ATOM 939 N N . MET A 1 117 ? -7.311 -15.415 9.385 1.00 45.72 117 MET A N 1
ATOM 940 C CA . MET A 1 117 ? -8.731 -15.210 9.081 1.00 45.72 117 MET A CA 1
ATOM 941 C C . MET A 1 117 ? -8.971 -13.966 8.201 1.00 45.72 117 MET A C 1
ATOM 943 O O . MET A 1 117 ? -9.822 -13.994 7.313 1.00 45.72 117 MET A O 1
ATOM 947 N N . ILE A 1 118 ? -8.178 -12.899 8.376 1.00 47.06 118 ILE A N 1
ATOM 948 C CA . ILE A 1 118 ? -8.217 -11.699 7.518 1.00 47.06 118 ILE A CA 1
ATOM 949 C C . ILE A 1 118 ? -7.709 -12.005 6.109 1.00 47.06 118 ILE A C 1
ATOM 951 O O . ILE A 1 118 ? -8.318 -11.556 5.140 1.00 47.06 118 ILE A O 1
ATOM 955 N N . LYS A 1 119 ? -6.626 -12.779 5.967 1.00 43.75 119 LYS A N 1
ATOM 956 C CA . LYS A 1 119 ? -6.082 -13.151 4.653 1.00 43.75 119 LYS A CA 1
ATOM 957 C C . LYS A 1 119 ? -7.105 -13.927 3.822 1.00 43.75 119 LYS A C 1
ATOM 959 O O . LYS A 1 119 ? -7.238 -13.691 2.624 1.00 43.75 119 LYS A O 1
ATOM 964 N N . GLU A 1 120 ? -7.853 -14.823 4.455 1.00 42.09 120 GLU A N 1
ATOM 965 C CA . GLU A 1 120 ? -8.869 -15.619 3.768 1.00 42.09 120 GLU A CA 1
ATOM 966 C C . GLU A 1 120 ? -10.099 -14.778 3.378 1.00 42.09 120 GLU A C 1
ATOM 968 O O . GLU A 1 120 ? -10.614 -14.908 2.267 1.00 42.09 120 GLU A O 1
ATOM 973 N N . TYR A 1 121 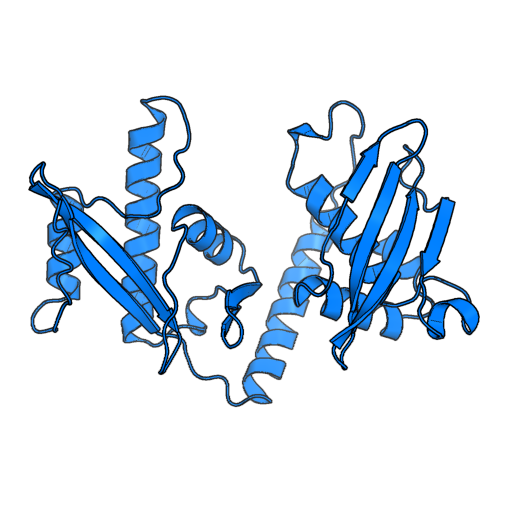? -10.531 -13.857 4.250 1.00 40.28 121 TYR A N 1
ATOM 974 C CA . TYR A 1 121 ? -11.688 -12.990 3.993 1.00 40.28 121 TYR A CA 1
ATOM 975 C C . TYR A 1 121 ? -11.395 -11.880 2.968 1.00 40.28 121 TYR A C 1
ATOM 977 O O . TYR A 1 121 ? -12.238 -11.601 2.117 1.00 40.28 121 TYR A O 1
ATOM 985 N N . THR A 1 122 ? -10.197 -11.282 3.004 1.00 41.00 122 THR A N 1
ATOM 986 C CA . THR A 1 122 ? -9.737 -10.302 2.000 1.00 41.00 122 THR A CA 1
ATOM 987 C C . THR A 1 122 ? -9.617 -10.948 0.627 1.00 41.00 122 THR A C 1
ATOM 989 O O . THR A 1 122 ? -10.177 -10.421 -0.324 1.00 41.00 122 THR A O 1
ATOM 992 N N . THR A 1 123 ? -9.007 -12.133 0.522 1.00 40.09 123 THR A N 1
ATOM 993 C CA . THR A 1 123 ? -8.909 -12.855 -0.762 1.00 40.09 123 THR A CA 1
ATOM 994 C C . THR A 1 123 ? -10.301 -13.143 -1.345 1.00 40.09 123 THR A C 1
ATOM 996 O O . THR A 1 123 ? -10.556 -12.836 -2.504 1.00 40.09 123 THR A O 1
ATOM 999 N N . ARG A 1 124 ? -11.247 -13.624 -0.522 1.00 37.94 124 ARG A N 1
ATOM 1000 C CA . ARG A 1 124 ? -12.603 -13.990 -0.972 1.00 37.94 124 ARG A CA 1
ATOM 1001 C C . ARG A 1 124 ? -13.470 -12.788 -1.383 1.00 37.94 124 ARG A C 1
ATOM 1003 O O . ARG A 1 124 ? -14.259 -12.913 -2.312 1.00 37.94 124 ARG A O 1
ATOM 1010 N N . ASN A 1 125 ? -13.341 -11.632 -0.723 1.00 43.44 125 ASN A N 1
ATOM 1011 C CA . ASN A 1 125 ? -14.085 -10.420 -1.107 1.00 43.44 125 ASN A CA 1
ATOM 1012 C C . ASN A 1 125 ? -13.421 -9.659 -2.255 1.00 43.44 125 ASN A C 1
ATOM 1014 O O . ASN A 1 125 ? -14.125 -9.032 -3.038 1.00 43.44 125 ASN A O 1
ATOM 1018 N N . ILE A 1 126 ? -12.096 -9.748 -2.392 1.00 47.19 126 ILE A N 1
ATOM 1019 C CA . ILE A 1 126 ? -11.386 -9.241 -3.566 1.00 47.19 126 ILE A CA 1
ATOM 1020 C C . ILE A 1 126 ? -11.834 -10.029 -4.794 1.00 47.19 126 ILE A C 1
ATOM 1022 O O . ILE A 1 126 ? -12.269 -9.405 -5.748 1.00 47.19 126 ILE A O 1
ATOM 1026 N N . ASP A 1 127 ? -11.878 -11.363 -4.750 1.00 40.59 127 ASP A N 1
ATOM 1027 C CA . ASP A 1 127 ? -12.390 -12.165 -5.871 1.00 40.59 127 ASP A CA 1
ATOM 1028 C C . ASP A 1 127 ? -13.829 -11.780 -6.267 1.00 40.59 127 ASP A C 1
ATOM 1030 O O . ASP A 1 127 ? -14.155 -11.720 -7.449 1.00 40.59 127 ASP A O 1
ATOM 1034 N N . LEU A 1 128 ? -14.698 -11.455 -5.305 1.00 37.56 128 LEU A N 1
ATOM 1035 C CA . LEU A 1 128 ? -16.064 -10.996 -5.586 1.00 37.56 128 LEU A CA 1
ATOM 1036 C C . LEU A 1 128 ? -16.103 -9.554 -6.135 1.00 37.56 128 LEU A C 1
ATOM 1038 O O . LEU A 1 128 ? -16.784 -9.297 -7.126 1.00 37.56 128 LEU A O 1
ATOM 1042 N N . ALA A 1 129 ? -15.318 -8.628 -5.578 1.00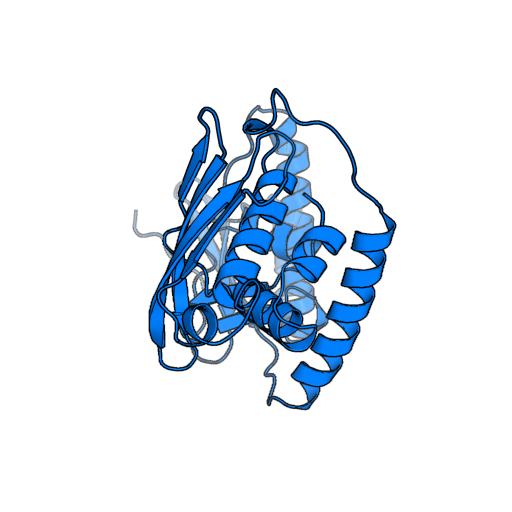 39.72 129 ALA A N 1
ATOM 1043 C CA . ALA A 1 129 ? -15.236 -7.236 -6.032 1.00 39.72 129 ALA A CA 1
ATOM 1044 C C . ALA A 1 129 ? -14.548 -7.081 -7.406 1.00 39.72 129 ALA A C 1
ATOM 1046 O O . ALA A 1 129 ? -14.925 -6.213 -8.200 1.00 39.72 129 ALA A O 1
ATOM 1047 N N . LEU A 1 130 ? -13.568 -7.940 -7.706 1.00 42.25 130 LEU A N 1
ATOM 1048 C CA . LEU A 1 130 ? -12.904 -8.057 -9.008 1.00 42.25 130 LEU A CA 1
ATOM 1049 C C . LEU A 1 130 ? -13.863 -8.563 -10.097 1.00 42.25 130 LEU A C 1
ATOM 1051 O O . LEU A 1 130 ? -13.671 -8.234 -11.264 1.00 42.25 130 LEU A O 1
ATOM 1055 N N . ASN A 1 131 ? -14.888 -9.335 -9.723 1.00 43.12 131 ASN A N 1
ATOM 1056 C CA . ASN A 1 131 ? -15.910 -9.846 -10.639 1.00 43.12 131 ASN A CA 1
ATOM 1057 C C . ASN A 1 131 ? -17.081 -8.863 -10.851 1.00 43.12 131 ASN A C 1
ATOM 1059 O O . ASN A 1 131 ? -17.696 -8.874 -11.915 1.00 43.12 131 ASN A O 1
ATOM 1063 N N . GLU A 1 132 ? -17.398 -8.014 -9.866 1.00 36.28 132 GLU A N 1
ATOM 1064 C CA . GLU A 1 132 ? -18.510 -7.046 -9.946 1.00 36.28 132 GLU A CA 1
ATOM 1065 C C . GLU A 1 132 ? -18.120 -5.691 -10.556 1.00 36.28 132 GLU A C 1
ATOM 1067 O O . GLU A 1 132 ? -18.972 -4.964 -11.074 1.00 36.28 132 GLU A O 1
ATOM 1072 N N . THR A 1 133 ? -16.834 -5.339 -10.526 1.00 35.62 133 THR A N 1
ATOM 1073 C CA . THR A 1 133 ? -16.311 -4.135 -11.178 1.00 35.62 133 THR A CA 1
ATOM 1074 C C . THR A 1 133 ? -15.519 -4.530 -12.413 1.00 35.62 133 THR A C 1
ATOM 1076 O O . THR A 1 133 ? -14.895 -5.580 -12.455 1.00 35.62 133 THR A O 1
ATOM 1079 N N . ASN A 1 134 ? -15.546 -3.696 -13.449 1.00 41.91 134 ASN A N 1
ATOM 1080 C CA . ASN A 1 134 ? -14.798 -3.899 -14.689 1.00 41.91 134 ASN A CA 1
ATOM 1081 C C . ASN A 1 134 ? -13.286 -3.712 -14.406 1.00 41.91 134 ASN A C 1
ATOM 1083 O O . ASN A 1 134 ? -12.696 -2.695 -14.776 1.00 41.91 134 ASN A O 1
ATOM 1087 N N . TYR A 1 135 ? -12.688 -4.628 -13.634 1.00 53.56 135 TYR A N 1
ATOM 1088 C CA . TYR A 1 135 ? -11.340 -4.521 -13.095 1.00 53.56 135 TYR A CA 1
ATOM 1089 C C . TYR A 1 135 ? -10.339 -4.667 -14.229 1.00 53.56 135 TYR A C 1
ATOM 1091 O O . TYR A 1 135 ? -10.031 -5.759 -14.710 1.00 53.56 135 TYR A O 1
ATOM 1099 N N . GLN A 1 136 ? -9.837 -3.533 -14.700 1.00 64.00 136 GLN A N 1
ATOM 1100 C CA . GLN A 1 136 ? -8.794 -3.542 -15.701 1.00 64.00 136 GLN A CA 1
ATOM 1101 C C . GLN A 1 136 ? -7.484 -3.920 -15.010 1.00 64.00 136 GLN A C 1
ATOM 1103 O O . GLN A 1 136 ? -7.113 -3.323 -14.004 1.00 64.00 136 GLN A O 1
ATOM 1108 N N . LYS A 1 137 ? -6.758 -4.902 -15.546 1.00 82.00 137 LYS A N 1
ATOM 1109 C CA . LYS A 1 137 ? -5.398 -5.196 -15.084 1.00 82.00 137 LYS A CA 1
ATOM 1110 C C . LYS A 1 137 ? -4.507 -3.951 -15.239 1.00 82.00 137 LYS A C 1
ATOM 1112 O O . LYS A 1 137 ? -4.610 -3.200 -16.217 1.00 82.00 137 LYS A O 1
ATOM 1117 N N . VAL A 1 138 ? -3.629 -3.722 -14.268 1.00 85.12 138 VAL A N 1
ATOM 1118 C CA . VAL A 1 138 ? -2.699 -2.585 -14.232 1.00 85.12 138 VAL A CA 1
ATOM 1119 C C . VAL A 1 138 ? -1.414 -2.911 -14.992 1.00 85.12 138 VAL A C 1
ATOM 1121 O O . VAL A 1 138 ? -0.919 -4.036 -14.957 1.00 85.12 138 VAL A O 1
ATOM 1124 N N . ARG A 1 139 ? -0.844 -1.915 -15.673 1.00 91.06 139 ARG A N 1
ATOM 1125 C CA . ARG A 1 139 ? 0.482 -2.011 -16.289 1.00 91.06 139 ARG A CA 1
ATOM 1126 C C . ARG A 1 139 ? 1.532 -1.416 -15.359 1.00 91.06 139 ARG A C 1
ATOM 1128 O O . ARG A 1 139 ? 1.308 -0.347 -14.789 1.00 91.06 139 ARG A O 1
ATOM 1135 N N . LEU A 1 140 ? 2.682 -2.074 -15.266 1.00 95.69 140 LEU A N 1
ATOM 1136 C CA . LEU A 1 140 ? 3.904 -1.521 -14.689 1.00 95.69 140 LEU A CA 1
ATOM 1137 C C . LEU A 1 140 ? 4.871 -1.232 -15.840 1.00 95.69 140 LEU A C 1
ATOM 1139 O O . LEU A 1 140 ? 5.266 -2.136 -16.569 1.00 95.69 140 LEU A O 1
ATOM 1143 N N . ILE A 1 141 ? 5.206 0.038 -16.040 1.00 93.19 141 ILE A N 1
ATOM 1144 C CA . ILE A 1 141 ? 5.942 0.514 -17.212 1.00 93.19 141 ILE A CA 1
ATOM 1145 C C . ILE A 1 141 ? 7.297 1.046 -16.742 1.00 93.19 141 ILE A C 1
ATOM 1147 O O . ILE A 1 141 ? 7.325 2.107 -16.113 1.00 93.19 141 ILE A O 1
ATOM 1151 N N . PRO A 1 142 ? 8.410 0.353 -17.021 1.00 94.75 142 PRO A N 1
ATOM 1152 C CA . PRO A 1 142 ? 9.730 0.865 -16.704 1.00 94.75 142 PRO A CA 1
ATOM 1153 C C . PRO A 1 142 ? 10.121 1.981 -17.668 1.00 94.75 142 PRO A C 1
ATOM 1155 O O . PRO A 1 142 ? 9.767 1.972 -18.850 1.00 94.75 142 PRO A O 1
ATOM 1158 N N . ARG A 1 143 ? 10.900 2.924 -17.155 1.00 93.25 143 ARG A N 1
ATOM 1159 C CA . ARG A 1 143 ? 11.619 3.934 -17.922 1.00 93.25 143 ARG A CA 1
ATOM 1160 C C . ARG A 1 143 ? 13.072 3.900 -17.502 1.00 93.25 143 ARG A C 1
ATOM 1162 O O . ARG A 1 143 ? 13.372 3.859 -16.310 1.00 93.25 143 ARG A O 1
ATOM 1169 N N . MET A 1 144 ? 13.956 3.888 -18.485 1.00 92.56 144 MET A N 1
ATOM 1170 C CA . MET A 1 144 ? 15.387 3.861 -18.242 1.00 92.56 144 MET A CA 1
ATOM 1171 C C . MET A 1 144 ? 15.910 5.275 -18.066 1.00 92.56 144 MET A C 1
ATOM 1173 O O . MET A 1 144 ? 15.554 6.173 -18.821 1.00 92.56 144 MET A O 1
ATOM 1177 N N . ILE A 1 145 ? 16.772 5.440 -17.076 1.00 90.56 145 ILE A N 1
ATOM 1178 C CA . ILE A 1 145 ? 17.462 6.678 -16.757 1.00 90.56 145 ILE A CA 1
ATOM 1179 C C . ILE A 1 145 ? 18.950 6.359 -16.723 1.00 90.56 145 ILE A C 1
ATOM 1181 O O . ILE A 1 145 ? 19.358 5.379 -16.102 1.00 90.56 145 ILE A O 1
ATOM 1185 N N . ILE A 1 146 ? 19.754 7.205 -17.353 1.00 88.19 146 ILE A N 1
ATOM 1186 C CA . ILE A 1 146 ? 21.213 7.155 -17.253 1.00 88.19 146 ILE A CA 1
ATOM 1187 C C . ILE A 1 146 ? 21.634 8.350 -16.396 1.00 88.19 146 ILE A C 1
ATOM 1189 O O . ILE A 1 146 ? 21.247 9.486 -16.681 1.00 88.19 146 ILE A O 1
ATOM 1193 N N . SER A 1 147 ? 22.353 8.106 -15.298 1.00 84.38 147 SER A N 1
ATOM 1194 C CA . SER A 1 147 ? 22.900 9.195 -14.481 1.00 84.38 147 SER A CA 1
ATOM 1195 C C . SER A 1 147 ? 24.078 9.879 -15.180 1.00 84.38 147 SER A C 1
ATOM 1197 O O . SER A 1 147 ? 24.694 9.337 -16.097 1.00 84.38 147 SER A O 1
ATOM 1199 N N . SER A 1 148 ? 24.477 11.043 -14.668 1.00 82.31 148 SER A N 1
ATOM 1200 C CA . SER A 1 148 ? 25.735 11.692 -15.056 1.00 82.31 148 SER A CA 1
ATOM 1201 C C . SER A 1 148 ? 26.969 10.816 -14.785 1.00 82.31 148 SER A C 1
ATOM 1203 O O . SER A 1 148 ? 27.944 10.886 -15.530 1.00 82.31 148 SER A O 1
ATOM 1205 N N . SER A 1 149 ? 26.909 9.940 -13.777 1.00 84.06 149 SER A N 1
ATOM 1206 C CA . SER A 1 149 ? 27.927 8.925 -13.469 1.00 84.06 149 SER A CA 1
ATOM 1207 C C . SER A 1 149 ? 27.868 7.673 -14.356 1.00 84.06 149 SER A C 1
ATOM 1209 O O . SER A 1 149 ? 28.628 6.742 -14.110 1.00 84.06 149 SER A O 1
ATOM 1211 N N . GLN A 1 150 ? 27.022 7.651 -15.395 1.00 84.88 150 GLN A N 1
ATOM 1212 C CA . GLN A 1 150 ? 26.792 6.503 -16.289 1.00 84.88 150 GLN A CA 1
ATOM 1213 C C . GLN A 1 150 ? 26.140 5.284 -15.608 1.00 84.88 150 GLN A C 1
ATOM 1215 O O . GLN A 1 150 ? 26.150 4.184 -16.161 1.00 84.88 150 GLN A O 1
ATOM 1220 N N . ASP A 1 151 ? 25.523 5.466 -14.438 1.00 86.00 151 ASP A N 1
ATOM 1221 C CA . ASP A 1 151 ? 24.730 4.419 -13.798 1.00 86.00 151 ASP A CA 1
ATOM 1222 C C . ASP A 1 151 ? 23.388 4.271 -14.515 1.00 86.00 151 ASP A C 1
ATOM 1224 O O . ASP A 1 151 ? 22.665 5.249 -14.734 1.00 86.00 151 ASP A O 1
ATOM 1228 N N . ILE A 1 152 ? 23.027 3.030 -14.840 1.00 90.00 152 ILE A N 1
ATOM 1229 C CA . ILE A 1 152 ? 21.729 2.705 -15.430 1.00 90.00 152 ILE A CA 1
ATOM 1230 C C . ILE A 1 152 ? 20.731 2.469 -14.301 1.00 90.00 152 ILE A C 1
ATOM 1232 O O . ILE A 1 152 ? 20.920 1.617 -13.432 1.00 90.00 152 ILE A O 1
ATOM 1236 N N . MET A 1 153 ? 19.640 3.222 -14.322 1.00 91.94 153 MET A N 1
ATOM 1237 C CA . MET A 1 153 ? 18.578 3.179 -13.329 1.00 91.94 153 MET A CA 1
ATOM 1238 C C . MET A 1 153 ? 17.220 3.013 -14.004 1.00 91.94 153 MET A C 1
ATOM 1240 O O . MET A 1 153 ? 17.033 3.399 -15.157 1.00 91.94 153 MET A O 1
ATOM 1244 N N . LEU A 1 154 ? 16.244 2.488 -13.267 1.00 93.75 154 LEU A N 1
ATOM 1245 C CA . LEU A 1 154 ? 14.852 2.447 -13.703 1.00 93.75 154 LEU A CA 1
ATOM 1246 C C . LEU A 1 154 ? 13.968 3.320 -12.814 1.00 93.75 154 LEU A C 1
ATOM 1248 O O . LEU A 1 154 ? 14.010 3.220 -11.585 1.00 93.75 154 LEU A O 1
ATOM 1252 N N . SER A 1 155 ? 13.120 4.127 -13.444 1.00 93.44 155 SER A N 1
ATOM 1253 C CA . SER A 1 155 ? 11.886 4.631 -12.843 1.00 93.44 155 SER A CA 1
ATOM 1254 C C . SER A 1 155 ? 10.703 3.819 -13.367 1.00 93.44 155 SER A C 1
ATOM 1256 O O . SER A 1 155 ? 10.804 3.123 -14.378 1.00 93.44 155 SER A O 1
ATOM 1258 N N . PHE A 1 156 ? 9.572 3.869 -12.668 1.00 94.75 156 PHE A N 1
ATOM 1259 C CA . PHE A 1 156 ? 8.390 3.111 -13.062 1.00 94.75 156 PHE A CA 1
ATOM 1260 C C . PHE A 1 156 ? 7.161 4.002 -13.092 1.00 94.75 156 PHE A C 1
ATOM 1262 O O . PHE A 1 156 ? 6.979 4.881 -12.246 1.00 94.75 156 PHE A O 1
ATOM 1269 N N . LEU A 1 157 ? 6.286 3.726 -14.051 1.00 92.25 157 LEU A N 1
ATOM 1270 C CA . LEU A 1 157 ? 4.916 4.192 -14.033 1.00 92.25 157 LEU A CA 1
ATOM 1271 C C . LEU A 1 157 ? 3.963 3.031 -13.770 1.00 92.25 157 LEU A C 1
ATOM 1273 O O . LEU A 1 157 ? 4.205 1.911 -14.213 1.00 92.25 157 LEU A O 1
ATOM 1277 N N . ILE A 1 158 ? 2.851 3.315 -13.104 1.00 91.62 158 ILE A N 1
ATOM 1278 C CA . ILE A 1 158 ? 1.832 2.331 -12.756 1.00 91.62 158 ILE A CA 1
ATOM 1279 C C . ILE A 1 158 ? 0.443 2.838 -13.147 1.00 91.62 158 ILE A C 1
ATOM 1281 O O . ILE A 1 158 ? 0.072 3.967 -12.828 1.00 91.62 158 ILE A O 1
ATOM 1285 N N . GLY A 1 159 ? -0.329 2.035 -13.878 1.00 81.19 159 GLY A N 1
ATOM 1286 C CA . GLY A 1 159 ? -1.720 2.363 -14.215 1.00 81.19 159 GLY A CA 1
ATOM 1287 C C . GLY A 1 159 ? -2.215 1.772 -15.531 1.00 81.19 159 GLY A C 1
ATOM 1288 O O . GLY A 1 159 ? -1.645 0.820 -16.055 1.00 81.19 159 GLY A O 1
ATOM 1289 N N . HIS A 1 160 ? -3.304 2.343 -16.053 1.00 75.19 160 HIS A N 1
ATOM 1290 C CA . HIS A 1 160 ? -3.932 1.930 -17.316 1.00 75.19 160 HIS A CA 1
ATOM 1291 C C . HIS A 1 160 ? -3.572 2.910 -18.446 1.00 75.19 160 HIS A C 1
ATOM 1293 O O . HIS A 1 160 ? -2.434 2.948 -18.906 1.00 75.19 160 HIS A O 1
ATOM 1299 N N . VAL A 1 161 ? -4.534 3.736 -18.875 1.00 64.12 161 VAL A N 1
ATOM 1300 C CA . VAL A 1 161 ? -4.384 4.727 -19.953 1.00 64.12 161 VAL A CA 1
ATOM 1301 C C . VAL A 1 161 ? -3.582 5.952 -19.502 1.00 64.12 161 VAL A C 1
ATOM 1303 O O . VAL A 1 161 ? -2.795 6.495 -20.271 1.00 64.12 161 VAL A O 1
ATOM 1306 N N . ARG A 1 162 ? -3.767 6.395 -18.251 1.00 72.62 162 ARG A N 1
ATOM 1307 C CA . ARG A 1 162 ? -3.040 7.523 -17.645 1.00 72.62 162 ARG A CA 1
ATOM 1308 C C . ARG A 1 162 ? -2.237 7.023 -16.442 1.00 72.62 162 ARG A C 1
ATOM 1310 O O . ARG A 1 162 ? -2.772 7.012 -15.334 1.00 72.62 162 ARG A O 1
ATOM 1317 N N . PRO A 1 163 ? -1.009 6.537 -16.660 1.00 83.00 163 PRO A N 1
ATOM 1318 C CA . PRO A 1 163 ? -0.211 5.938 -15.602 1.00 83.00 163 PRO A CA 1
ATOM 1319 C C . PRO A 1 163 ? 0.424 7.003 -14.690 1.00 83.00 163 PRO A C 1
ATOM 1321 O O . PRO A 1 163 ? 0.761 8.105 -15.126 1.00 83.00 163 PRO A O 1
ATOM 1324 N N . TYR A 1 164 ? 0.579 6.665 -13.413 1.00 83.19 164 TYR A N 1
ATOM 1325 C CA . TYR A 1 164 ? 1.156 7.504 -12.363 1.00 83.19 164 TYR A CA 1
ATOM 1326 C C . TYR A 1 164 ? 2.625 7.158 -12.136 1.00 83.19 164 TYR A C 1
ATOM 1328 O O . TYR A 1 164 ? 3.013 6.006 -12.289 1.00 83.19 164 TYR A O 1
ATOM 1336 N N . VAL A 1 165 ? 3.438 8.130 -11.719 1.00 89.62 165 VAL A N 1
ATOM 1337 C CA . VAL A 1 165 ? 4.832 7.872 -11.326 1.00 89.62 165 VAL A CA 1
ATOM 1338 C C . VAL A 1 165 ? 4.867 7.089 -10.018 1.00 89.62 165 VAL A C 1
ATOM 1340 O O . VAL A 1 165 ? 4.313 7.534 -9.010 1.00 89.62 165 VAL A O 1
ATOM 1343 N N . LEU A 1 166 ? 5.570 5.958 -10.019 1.00 91.88 166 LEU A N 1
ATOM 1344 C CA . LEU A 1 166 ? 5.878 5.210 -8.811 1.00 91.88 166 LEU A CA 1
ATOM 1345 C C . LEU A 1 166 ? 6.945 5.972 -8.016 1.00 91.88 166 LEU A C 1
ATOM 1347 O O . LEU A 1 166 ? 8.097 6.071 -8.430 1.00 91.88 166 LEU A O 1
ATOM 1351 N N . ARG A 1 167 ? 6.546 6.567 -6.888 1.00 86.38 167 ARG A N 1
ATOM 1352 C CA . ARG A 1 167 ? 7.414 7.474 -6.115 1.00 86.38 167 ARG A CA 1
ATOM 1353 C C . ARG A 1 167 ? 8.413 6.754 -5.215 1.00 86.38 167 ARG A C 1
ATOM 1355 O O . ARG A 1 167 ? 9.468 7.313 -4.935 1.00 86.38 167 ARG A O 1
ATOM 1362 N N . SER A 1 168 ? 8.065 5.551 -4.770 1.00 88.12 168 SER A N 1
ATOM 1363 C CA . SER A 1 168 ? 8.840 4.760 -3.819 1.00 88.12 168 SER A CA 1
ATOM 1364 C C . SER A 1 168 ? 8.750 3.285 -4.197 1.00 88.12 168 SER A C 1
ATOM 1366 O O . SER A 1 168 ? 7.687 2.664 -4.123 1.00 88.12 168 SER A O 1
ATOM 1368 N N . ILE A 1 169 ? 9.880 2.733 -4.634 1.00 92.25 169 ILE A N 1
ATOM 1369 C CA . ILE A 1 169 ? 10.053 1.304 -4.911 1.00 92.25 169 ILE A CA 1
ATOM 1370 C C . ILE A 1 169 ? 10.031 0.525 -3.599 1.00 92.25 169 ILE A C 1
ATOM 1372 O O . ILE A 1 169 ? 9.460 -0.561 -3.542 1.00 92.25 169 ILE A O 1
ATOM 1376 N N . THR A 1 170 ? 10.583 1.114 -2.534 1.00 88.94 170 THR A N 1
ATOM 1377 C CA . THR A 1 170 ? 10.528 0.564 -1.178 1.00 88.94 170 THR A CA 1
ATOM 1378 C C . THR A 1 170 ? 9.080 0.315 -0.747 1.00 88.94 170 THR A C 1
ATOM 1380 O O . THR A 1 170 ? 8.746 -0.805 -0.364 1.00 88.94 170 THR A O 1
ATOM 1383 N N . ASP A 1 171 ? 8.196 1.310 -0.870 1.00 86.75 171 ASP A N 1
ATOM 1384 C CA . ASP A 1 171 ? 6.786 1.148 -0.487 1.00 86.75 171 ASP A CA 1
ATOM 1385 C C . ASP A 1 171 ? 6.080 0.120 -1.368 1.00 86.75 171 ASP A C 1
ATOM 1387 O O . ASP A 1 171 ? 5.393 -0.762 -0.857 1.00 86.75 171 ASP A O 1
ATOM 1391 N N . PHE A 1 172 ? 6.301 0.183 -2.685 1.00 92.56 172 PHE A N 1
ATOM 1392 C CA . PHE A 1 172 ? 5.740 -0.783 -3.628 1.00 92.56 172 PHE A CA 1
ATOM 1393 C C . PHE A 1 172 ? 6.118 -2.226 -3.273 1.00 92.56 172 PHE A C 1
ATOM 1395 O O . PHE A 1 172 ? 5.256 -3.106 -3.262 1.00 92.56 172 PHE A O 1
ATOM 1402 N N . TYR A 1 173 ? 7.387 -2.469 -2.930 1.00 93.50 173 TYR A N 1
ATOM 1403 C CA . TYR A 1 173 ? 7.866 -3.778 -2.496 1.00 93.50 173 TYR A CA 1
ATOM 1404 C C . TYR A 1 173 ? 7.102 -4.280 -1.266 1.00 93.50 173 TYR A C 1
ATOM 1406 O O . TYR A 1 173 ? 6.605 -5.409 -1.269 1.00 93.50 173 TYR A O 1
ATOM 1414 N N . TYR A 1 174 ? 6.956 -3.449 -0.229 1.00 83.25 174 TYR A N 1
ATOM 1415 C CA . TYR A 1 174 ? 6.211 -3.840 0.970 1.00 83.25 174 TYR A CA 1
ATOM 1416 C C . TYR A 1 174 ? 4.719 -4.027 0.691 1.00 83.25 174 TYR A C 1
ATOM 1418 O O . TYR A 1 174 ? 4.114 -4.950 1.236 1.00 83.25 174 TYR A O 1
ATOM 1426 N N . PHE A 1 175 ? 4.128 -3.223 -0.194 1.00 83.19 175 PHE A N 1
ATOM 1427 C CA . PHE A 1 175 ? 2.737 -3.400 -0.597 1.00 83.19 175 PHE A CA 1
ATOM 1428 C C . PHE A 1 175 ? 2.519 -4.748 -1.290 1.00 83.19 175 PHE A C 1
ATOM 1430 O O . PHE A 1 175 ? 1.588 -5.456 -0.916 1.00 83.19 175 PHE A O 1
ATOM 1437 N N . MET A 1 176 ? 3.402 -5.143 -2.215 1.00 89.00 176 MET A N 1
ATOM 1438 C CA . MET A 1 176 ? 3.368 -6.458 -2.875 1.00 89.00 176 MET A CA 1
ATOM 1439 C C . MET A 1 176 ? 3.601 -7.608 -1.895 1.00 89.00 176 MET A C 1
ATOM 1441 O O . MET A 1 176 ? 2.875 -8.601 -1.908 1.00 89.00 176 MET A O 1
ATOM 1445 N N . LYS A 1 177 ? 4.596 -7.474 -1.013 1.00 82.62 177 LYS A N 1
ATOM 1446 C CA . LYS A 1 177 ? 4.932 -8.503 -0.022 1.00 82.62 177 LYS A CA 1
ATOM 1447 C C . LYS A 1 177 ? 3.774 -8.778 0.939 1.00 82.62 177 LYS A C 1
ATOM 1449 O O . LYS A 1 177 ? 3.557 -9.919 1.339 1.00 82.62 177 LYS A O 1
ATOM 1454 N N . GLU A 1 178 ? 3.055 -7.731 1.325 1.00 75.38 178 GLU A N 1
ATOM 1455 C CA . GLU A 1 178 ? 1.995 -7.797 2.330 1.00 75.38 178 GLU A CA 1
ATOM 1456 C C . GLU A 1 178 ? 0.583 -7.821 1.732 1.00 75.38 178 GLU A C 1
ATOM 1458 O O . GLU A 1 178 ? -0.388 -7.851 2.483 1.00 75.38 178 GLU A O 1
ATOM 1463 N N . LYS A 1 179 ? 0.464 -7.828 0.398 1.00 71.56 179 LYS A N 1
ATOM 1464 C CA . LYS A 1 179 ? -0.806 -7.760 -0.337 1.00 71.56 179 LYS A CA 1
ATOM 1465 C C . LYS A 1 179 ? -1.696 -6.598 0.118 1.00 71.56 179 LYS A C 1
ATOM 1467 O O . LYS A 1 179 ? -2.863 -6.779 0.457 1.00 71.56 179 LYS A O 1
ATOM 1472 N N . ARG A 1 180 ? -1.136 -5.390 0.170 1.00 67.81 180 ARG A N 1
ATOM 1473 C CA . ARG A 1 180 ? -1.858 -4.186 0.615 1.00 67.81 180 ARG A CA 1
ATOM 1474 C C . ARG A 1 180 ? -2.655 -3.541 -0.519 1.00 67.81 180 ARG A C 1
ATOM 1476 O O . ARG A 1 180 ? -2.327 -3.689 -1.695 1.00 67.81 180 ARG A O 1
ATOM 1483 N N . ILE A 1 181 ? -3.668 -2.758 -0.159 1.00 64.56 181 ILE A N 1
ATOM 1484 C CA . ILE A 1 181 ? -4.342 -1.837 -1.079 1.00 64.56 181 ILE A CA 1
ATOM 1485 C C . ILE A 1 181 ? -3.713 -0.450 -0.917 1.00 64.56 181 ILE A C 1
ATOM 1487 O O . ILE A 1 181 ? -3.596 0.044 0.204 1.00 64.56 181 ILE A O 1
ATOM 1491 N N . ALA A 1 182 ? -3.299 0.189 -2.014 1.00 64.12 182 ALA A N 1
ATOM 1492 C CA . ALA A 1 182 ? -2.772 1.555 -1.974 1.00 64.12 182 ALA A CA 1
ATOM 1493 C C . ALA A 1 182 ? -3.244 2.394 -3.166 1.00 64.12 182 ALA A C 1
ATOM 1495 O O . ALA A 1 182 ? -3.450 1.877 -4.266 1.00 64.12 182 ALA A O 1
ATOM 1496 N N . SER A 1 183 ? -3.404 3.700 -2.938 1.00 73.44 183 SER A N 1
ATOM 1497 C CA . SER A 1 183 ? -3.750 4.672 -3.976 1.00 73.44 183 SER A CA 1
ATOM 1498 C C . SER A 1 183 ? -2.501 5.369 -4.512 1.00 73.44 183 SER A C 1
ATOM 1500 O O . SER A 1 183 ? -1.673 5.862 -3.749 1.00 73.44 183 SER A O 1
ATOM 1502 N N . TYR A 1 184 ? -2.390 5.437 -5.837 1.00 72.12 184 TYR A N 1
ATOM 1503 C CA . TYR A 1 184 ? -1.322 6.129 -6.569 1.00 72.12 184 TYR A CA 1
ATOM 1504 C C . TYR A 1 184 ? -1.745 7.512 -7.073 1.00 72.12 184 TYR A C 1
ATOM 1506 O O . TYR A 1 184 ? -0.933 8.281 -7.589 1.00 72.12 184 TYR A O 1
ATOM 1514 N N . GLY A 1 185 ? -3.026 7.837 -6.916 1.00 64.69 185 GLY A N 1
ATOM 1515 C CA . GLY A 1 185 ? -3.627 9.093 -7.321 1.00 64.69 185 GLY A CA 1
ATOM 1516 C C . GLY A 1 185 ? -5.139 8.962 -7.441 1.00 64.69 185 GLY A C 1
ATOM 1517 O O . GLY A 1 185 ? -5.718 7.916 -7.156 1.00 64.69 185 GLY A O 1
ATOM 1518 N N . LYS A 1 186 ? -5.785 10.035 -7.908 1.00 56.56 186 LYS A N 1
ATOM 1519 C CA . LYS A 1 186 ? -7.251 10.172 -7.898 1.00 56.56 186 LYS A CA 1
ATOM 1520 C C . LYS A 1 186 ? -8.006 8.996 -8.536 1.00 56.56 186 LYS A C 1
ATOM 1522 O O . LYS A 1 186 ? -9.090 8.668 -8.074 1.00 56.56 186 LYS A O 1
ATOM 1527 N N . ASN A 1 187 ? -7.440 8.387 -9.580 1.00 61.78 187 ASN A N 1
ATOM 1528 C CA . ASN A 1 187 ? -8.111 7.365 -10.384 1.00 61.78 187 ASN A CA 1
ATOM 1529 C C . ASN A 1 187 ? -7.363 6.022 -10.393 1.00 61.78 187 ASN A C 1
ATOM 1531 O O . ASN A 1 187 ? -7.554 5.237 -11.318 1.00 61.78 187 ASN A O 1
ATOM 1535 N N . LEU A 1 188 ? -6.471 5.771 -9.428 1.00 63.59 188 LEU A N 1
ATOM 1536 C CA . LEU A 1 188 ? -5.778 4.488 -9.336 1.00 63.59 188 LEU A CA 1
ATOM 1537 C C . LEU A 1 188 ? -5.607 4.069 -7.881 1.00 63.59 188 LEU A C 1
ATOM 1539 O O . LEU A 1 188 ? -4.777 4.619 -7.157 1.00 63.59 188 LEU A O 1
ATOM 1543 N N . THR A 1 189 ? -6.368 3.050 -7.503 1.00 70.31 189 THR A N 1
ATOM 1544 C CA . THR A 1 189 ? -6.214 2.297 -6.260 1.00 70.31 189 THR A CA 1
ATOM 1545 C C . THR A 1 189 ? -5.979 0.846 -6.638 1.00 70.31 189 THR A C 1
ATOM 1547 O O . THR A 1 189 ? -6.723 0.290 -7.442 1.00 70.31 189 THR A O 1
ATOM 1550 N N . LEU A 1 190 ? -4.919 0.253 -6.100 1.00 71.94 190 LEU A N 1
ATOM 1551 C CA . LEU A 1 190 ? -4.430 -1.056 -6.505 1.00 71.94 190 LEU A CA 1
ATOM 1552 C C . LEU A 1 190 ? -4.336 -1.991 -5.306 1.00 71.94 190 LEU A C 1
ATOM 1554 O O . LEU A 1 190 ? -3.737 -1.637 -4.291 1.00 71.94 190 LEU A O 1
ATOM 1558 N N . TYR A 1 191 ? -4.872 -3.199 -5.468 1.00 76.19 191 TYR A N 1
ATOM 1559 C CA . TYR A 1 191 ? -4.536 -4.345 -4.633 1.00 76.19 191 TYR A CA 1
ATOM 1560 C C . TYR A 1 191 ? -3.232 -4.971 -5.134 1.00 76.19 191 TYR A C 1
ATOM 1562 O O . TYR A 1 191 ? -3.143 -5.374 -6.295 1.00 76.19 191 TYR A O 1
ATOM 1570 N N . HIS A 1 192 ? -2.216 -5.024 -4.278 1.00 81.38 192 HIS A N 1
ATOM 1571 C CA . HIS A 1 192 ? -0.853 -5.405 -4.648 1.00 81.38 192 HIS A CA 1
ATOM 1572 C C . HIS A 1 192 ? -0.668 -6.920 -4.644 1.00 81.38 192 HIS A C 1
ATOM 1574 O O . HIS A 1 192 ? -0.017 -7.496 -3.775 1.00 81.38 192 HIS A O 1
ATOM 1580 N N . ASP A 1 193 ? -1.257 -7.554 -5.649 1.00 84.75 193 ASP A N 1
ATOM 1581 C CA . ASP A 1 193 ? -1.068 -8.956 -5.991 1.00 84.75 193 ASP A CA 1
ATOM 1582 C C . ASP A 1 193 ? -0.656 -9.058 -7.464 1.00 84.75 193 ASP A C 1
ATOM 1584 O O . ASP A 1 193 ? -1.022 -8.209 -8.277 1.00 84.75 193 ASP A O 1
ATOM 1588 N N . LEU A 1 194 ? 0.126 -10.080 -7.825 1.00 88.12 194 LEU A N 1
ATOM 1589 C CA . LEU A 1 194 ? 0.588 -10.273 -9.205 1.00 88.12 194 LEU A CA 1
ATOM 1590 C C . LEU A 1 194 ? -0.584 -10.376 -10.189 1.00 88.12 194 LEU A C 1
ATOM 1592 O O . LEU A 1 194 ? -0.495 -9.862 -11.303 1.00 88.12 194 LEU A O 1
ATOM 1596 N N . THR A 1 195 ? -1.695 -10.983 -9.768 1.00 84.25 195 THR A N 1
ATOM 1597 C CA . THR A 1 195 ? -2.901 -11.142 -10.595 1.00 84.25 195 THR A CA 1
ATOM 1598 C C . THR A 1 195 ? -3.540 -9.812 -10.994 1.00 84.25 195 THR A C 1
ATOM 1600 O O . THR A 1 195 ? -4.183 -9.741 -12.044 1.00 84.25 195 THR A O 1
ATOM 1603 N N . SER A 1 196 ? -3.289 -8.742 -10.232 1.00 83.19 196 SER A N 1
ATOM 1604 C CA . SER A 1 196 ? -3.762 -7.391 -10.535 1.00 83.19 196 SER A CA 1
ATOM 1605 C C . SER A 1 196 ? -3.037 -6.740 -11.719 1.00 83.19 196 SER A C 1
ATOM 1607 O O . SER A 1 196 ? -3.479 -5.703 -12.220 1.00 83.19 196 SER A O 1
ATOM 1609 N N . PHE A 1 197 ? -1.923 -7.318 -12.179 1.00 90.75 197 PHE A N 1
ATOM 1610 C CA . PHE A 1 197 ? -1.115 -6.791 -13.276 1.00 90.75 197 PHE A CA 1
ATOM 1611 C C . PHE A 1 197 ? -1.377 -7.535 -14.587 1.00 90.75 197 PHE A C 1
ATOM 1613 O O . PHE A 1 197 ? -1.668 -8.733 -14.598 1.00 90.75 197 PHE A O 1
ATOM 1620 N N . THR A 1 198 ? -1.237 -6.824 -15.713 1.00 88.88 198 THR A N 1
ATOM 1621 C CA . THR A 1 198 ? -1.237 -7.435 -17.056 1.00 88.88 198 THR A CA 1
ATOM 1622 C C . THR A 1 198 ? -0.126 -8.467 -17.156 1.00 88.88 198 THR A C 1
ATOM 1624 O O . THR A 1 198 ? 0.917 -8.270 -16.538 1.00 88.88 198 THR A O 1
ATOM 1627 N N . ASP A 1 199 ? -0.311 -9.501 -17.969 1.00 89.62 199 ASP A N 1
ATOM 1628 C CA . ASP A 1 199 ? 0.610 -10.640 -18.025 1.00 89.62 199 ASP A CA 1
ATOM 1629 C C . ASP A 1 199 ? 2.054 -10.192 -18.341 1.00 89.62 199 ASP A C 1
ATOM 1631 O O . ASP A 1 199 ? 2.977 -10.538 -17.608 1.00 89.62 199 ASP A O 1
ATOM 1635 N N . ASP A 1 200 ? 2.239 -9.267 -19.293 1.00 89.25 200 ASP A N 1
ATOM 1636 C CA . ASP A 1 200 ? 3.548 -8.656 -19.591 1.00 89.25 200 ASP A CA 1
ATOM 1637 C C . ASP A 1 200 ? 4.164 -7.895 -18.404 1.00 89.25 200 ASP A C 1
ATOM 1639 O O . ASP A 1 200 ? 5.383 -7.826 -18.253 1.00 89.25 200 ASP A O 1
ATOM 1643 N N . SER A 1 201 ? 3.328 -7.290 -17.558 1.00 94.56 201 SER A N 1
ATOM 1644 C CA . SER A 1 201 ? 3.782 -6.538 -16.382 1.00 94.56 201 SER A CA 1
ATOM 1645 C C . SER A 1 201 ? 4.106 -7.428 -15.192 1.00 94.56 201 SER A C 1
ATOM 1647 O O . SER A 1 201 ? 4.867 -6.996 -14.333 1.00 94.56 201 SER A O 1
ATOM 1649 N N . GLN A 1 202 ? 3.586 -8.655 -15.126 1.00 95.50 202 GLN A N 1
ATOM 1650 C CA . GLN A 1 202 ? 3.907 -9.568 -14.028 1.00 95.50 202 GLN A CA 1
ATOM 1651 C C . GLN A 1 202 ? 5.400 -9.911 -14.005 1.00 95.50 202 GLN A C 1
ATOM 1653 O O . GLN A 1 202 ? 6.005 -9.915 -12.935 1.00 95.50 202 GLN A O 1
ATOM 1658 N N . GLU A 1 203 ? 6.017 -10.112 -15.171 1.00 94.88 203 GLU A N 1
ATOM 1659 C CA . GLU A 1 203 ? 7.463 -10.352 -15.272 1.00 94.88 203 GLU A CA 1
ATOM 1660 C C . GLU A 1 203 ? 8.286 -9.125 -14.851 1.00 94.88 203 GLU A C 1
ATOM 1662 O O . GLU A 1 203 ? 9.303 -9.252 -14.170 1.00 94.88 203 GLU A O 1
ATOM 1667 N N . ILE A 1 204 ? 7.801 -7.918 -15.158 1.00 95.81 204 ILE A N 1
ATOM 1668 C CA . ILE A 1 204 ? 8.434 -6.659 -14.738 1.00 95.81 204 ILE A CA 1
ATOM 1669 C C . ILE A 1 204 ? 8.335 -6.488 -13.215 1.00 95.81 204 ILE A C 1
ATOM 1671 O O . ILE A 1 204 ? 9.305 -6.084 -12.575 1.00 95.81 204 ILE A O 1
ATOM 1675 N N . VAL A 1 205 ? 7.182 -6.817 -12.621 1.00 97.12 205 VAL A N 1
ATOM 1676 C CA . VAL A 1 205 ? 6.989 -6.786 -11.164 1.00 97.12 205 VAL A CA 1
ATOM 1677 C C . VAL A 1 205 ? 7.957 -7.754 -10.488 1.00 97.12 205 VAL A C 1
ATOM 1679 O O . VAL A 1 205 ? 8.663 -7.346 -9.571 1.00 97.12 205 VAL A O 1
ATOM 1682 N N . LYS A 1 206 ? 8.047 -9.005 -10.958 1.00 96.88 206 LYS A N 1
ATOM 1683 C CA . LYS A 1 206 ? 8.995 -9.997 -10.421 1.00 96.88 206 LYS A CA 1
ATOM 1684 C C . LYS A 1 206 ? 10.435 -9.488 -10.496 1.00 96.88 206 LYS A C 1
ATOM 1686 O O . LYS A 1 206 ? 11.132 -9.490 -9.488 1.00 96.88 206 LYS A O 1
ATOM 1691 N N . PHE A 1 207 ? 10.844 -8.969 -11.655 1.00 96.44 207 PHE A N 1
ATOM 1692 C CA . PHE A 1 207 ? 12.170 -8.385 -11.843 1.00 96.44 207 PHE A CA 1
ATOM 1693 C C . PHE A 1 207 ? 12.469 -7.253 -10.851 1.00 96.44 207 PHE A C 1
ATOM 1695 O O . PHE A 1 207 ? 13.548 -7.231 -10.254 1.00 96.44 207 PHE A O 1
ATOM 1702 N N . LEU A 1 208 ? 11.523 -6.329 -10.654 1.00 96.19 208 LEU A N 1
ATOM 1703 C CA . LEU A 1 208 ? 11.663 -5.225 -9.704 1.00 96.19 208 LEU A CA 1
ATOM 1704 C C . LEU A 1 208 ? 11.847 -5.753 -8.278 1.00 96.19 208 LEU A C 1
ATOM 1706 O O . LEU A 1 208 ? 12.766 -5.311 -7.589 1.00 96.19 208 LEU A O 1
ATOM 1710 N N . LEU A 1 209 ? 10.995 -6.687 -7.842 1.00 95.62 209 LEU A N 1
ATOM 1711 C CA . LEU A 1 209 ? 11.034 -7.233 -6.483 1.00 95.62 209 LEU A CA 1
ATOM 1712 C C . LEU A 1 209 ? 12.351 -7.975 -6.213 1.00 95.62 209 LEU A C 1
ATOM 1714 O O . LEU A 1 209 ? 12.979 -7.722 -5.187 1.00 95.62 209 LEU A O 1
ATOM 1718 N N . ASP A 1 210 ? 12.793 -8.825 -7.143 1.00 94.50 210 ASP A N 1
ATOM 1719 C CA . ASP A 1 210 ? 14.063 -9.554 -7.040 1.00 94.50 210 ASP A CA 1
ATOM 1720 C C . ASP A 1 210 ? 15.252 -8.591 -6.956 1.00 94.50 210 ASP A C 1
ATOM 1722 O O . ASP A 1 210 ? 16.076 -8.674 -6.047 1.00 94.50 210 ASP A O 1
ATOM 1726 N N . THR A 1 211 ? 15.318 -7.635 -7.887 1.00 93.38 211 THR A N 1
ATOM 1727 C CA . THR A 1 211 ? 16.429 -6.678 -7.967 1.00 93.38 211 THR A CA 1
ATOM 1728 C C . THR A 1 211 ? 16.471 -5.784 -6.728 1.00 93.38 211 THR A C 1
ATOM 1730 O O . THR A 1 211 ? 17.546 -5.474 -6.219 1.00 93.38 211 THR A O 1
ATOM 1733 N N . TYR A 1 212 ? 15.309 -5.393 -6.196 1.00 91.62 212 TYR A N 1
ATOM 1734 C CA . TYR A 1 212 ? 15.230 -4.646 -4.945 1.00 91.62 212 TYR A CA 1
ATOM 1735 C C . TYR A 1 212 ? 15.790 -5.451 -3.764 1.00 91.62 212 TYR A C 1
ATOM 1737 O O . TYR A 1 212 ? 16.563 -4.909 -2.973 1.00 91.62 212 TYR A O 1
ATOM 1745 N N . ILE A 1 213 ? 15.445 -6.740 -3.648 1.00 89.75 213 ILE A N 1
ATOM 1746 C CA . ILE A 1 213 ? 15.983 -7.621 -2.599 1.00 89.75 213 ILE A CA 1
ATOM 1747 C C . ILE A 1 213 ? 17.506 -7.725 -2.708 1.00 89.75 213 ILE A C 1
ATOM 1749 O O . ILE A 1 213 ? 18.185 -7.588 -1.687 1.00 89.75 213 ILE A O 1
ATOM 1753 N N . ASP A 1 214 ? 18.035 -7.920 -3.920 1.00 87.38 214 ASP A N 1
ATOM 1754 C CA . ASP A 1 214 ? 19.477 -7.989 -4.163 1.00 87.38 214 ASP A CA 1
ATOM 1755 C C . ASP A 1 214 ? 20.165 -6.711 -3.661 1.00 87.38 214 ASP A C 1
ATOM 1757 O O . ASP A 1 214 ? 21.082 -6.783 -2.841 1.00 87.38 214 ASP A O 1
ATOM 1761 N N . ILE A 1 215 ? 19.668 -5.533 -4.060 1.00 84.38 215 ILE A N 1
ATOM 1762 C CA . ILE A 1 215 ? 20.197 -4.236 -3.609 1.00 84.38 215 ILE A CA 1
ATOM 1763 C C . ILE A 1 215 ? 20.167 -4.139 -2.081 1.00 84.38 215 ILE A C 1
ATOM 1765 O O . ILE A 1 215 ? 21.189 -3.835 -1.474 1.00 84.38 215 ILE A O 1
ATOM 1769 N N . GLN A 1 216 ? 19.032 -4.445 -1.442 1.00 81.00 216 GLN A N 1
ATOM 1770 C CA . GLN A 1 216 ? 18.907 -4.397 0.020 1.00 81.00 216 GLN A CA 1
ATOM 1771 C C . GLN A 1 216 ? 19.894 -5.333 0.730 1.00 81.00 216 GLN A C 1
ATOM 1773 O O . GLN A 1 216 ? 20.410 -4.997 1.798 1.00 81.00 216 GLN A O 1
ATOM 1778 N N . PHE A 1 217 ? 20.158 -6.513 0.167 1.00 80.25 217 PHE A N 1
ATOM 1779 C CA . PHE A 1 217 ? 21.107 -7.467 0.735 1.00 80.25 217 PHE A CA 1
ATOM 1780 C C . PHE A 1 217 ? 22.546 -6.932 0.698 1.00 80.25 217 PHE A C 1
ATOM 1782 O O . PHE A 1 217 ? 23.272 -7.066 1.686 1.00 80.25 217 PHE A O 1
ATOM 1789 N N . TYR A 1 218 ? 22.945 -6.288 -0.403 1.00 71.94 218 TYR A N 1
ATOM 1790 C CA . TYR A 1 218 ? 24.255 -5.642 -0.517 1.00 71.94 218 TYR A CA 1
ATOM 1791 C C . TYR A 1 218 ? 24.363 -4.378 0.353 1.00 71.94 218 TYR A C 1
ATOM 1793 O O . TYR A 1 218 ? 25.380 -4.193 1.024 1.00 71.94 218 TYR A O 1
ATOM 1801 N N . ASP A 1 219 ? 23.314 -3.552 0.405 1.00 66.88 219 ASP A N 1
ATOM 1802 C CA . ASP A 1 219 ? 23.293 -2.265 1.119 1.00 66.88 219 ASP A CA 1
ATOM 1803 C C . ASP A 1 219 ? 23.253 -2.437 2.647 1.00 66.88 219 ASP A C 1
ATOM 1805 O O . ASP A 1 219 ? 23.799 -1.628 3.386 1.00 66.88 219 ASP A O 1
ATOM 1809 N N . ARG A 1 220 ? 22.738 -3.561 3.169 1.00 56.59 220 ARG A N 1
ATOM 1810 C CA . ARG A 1 220 ? 22.846 -3.900 4.605 1.00 56.59 220 ARG A CA 1
ATOM 1811 C C . ARG A 1 220 ? 24.288 -3.986 5.125 1.00 56.59 220 ARG A C 1
ATOM 1813 O O . ARG A 1 220 ? 24.481 -3.945 6.338 1.00 56.59 220 ARG A O 1
ATOM 1820 N N . LYS A 1 221 ? 25.295 -4.089 4.247 1.00 55.22 221 LYS A N 1
ATOM 1821 C CA . LYS A 1 221 ? 26.714 -3.963 4.629 1.00 55.22 221 LYS A CA 1
ATOM 1822 C C . LYS A 1 221 ? 27.157 -2.507 4.848 1.00 55.22 221 LYS A C 1
ATOM 1824 O O . LYS A 1 221 ? 28.174 -2.291 5.499 1.00 55.22 221 LYS A O 1
ATOM 1829 N N . PHE A 1 222 ? 26.390 -1.527 4.372 1.00 48.25 222 PHE A N 1
ATOM 1830 C CA . PHE A 1 222 ? 26.642 -0.090 4.466 1.00 48.25 222 PHE A CA 1
ATOM 1831 C C . PHE A 1 222 ? 25.403 0.616 5.043 1.00 48.25 222 PHE A C 1
ATOM 1833 O O . PHE A 1 222 ? 24.573 1.151 4.329 1.00 48.25 222 PHE A O 1
ATOM 1840 N N . SER A 1 223 ? 25.284 0.551 6.372 1.00 47.41 223 SER A N 1
ATOM 1841 C CA . SER A 1 223 ? 24.302 1.199 7.261 1.00 47.41 223 SER A CA 1
ATOM 1842 C C . SER A 1 223 ? 23.318 2.219 6.631 1.00 47.41 223 SER A C 1
ATOM 1844 O O . SER A 1 223 ? 23.742 3.245 6.105 1.00 47.41 223 SER A O 1
ATOM 1846 N N . TYR A 1 224 ? 22.018 1.957 6.854 1.00 43.00 224 TYR A N 1
ATOM 1847 C CA . TYR A 1 224 ? 20.779 2.735 6.610 1.00 43.00 224 TYR A CA 1
ATOM 1848 C C . TYR A 1 224 ? 19.913 2.314 5.403 1.00 43.00 224 TYR A C 1
ATOM 1850 O O . TYR A 1 224 ? 20.344 2.442 4.261 1.00 43.00 224 TYR A O 1
ATOM 1858 N N . PRO A 1 225 ? 18.644 1.897 5.627 1.00 48.25 225 PRO A N 1
ATOM 1859 C CA . PRO A 1 225 ? 17.700 1.658 4.540 1.00 48.25 225 PRO A CA 1
ATOM 1860 C C . PRO A 1 225 ? 17.376 2.981 3.839 1.00 48.25 225 PRO A C 1
ATOM 1862 O O . PRO A 1 225 ? 16.755 3.867 4.426 1.00 48.25 225 PRO A O 1
ATOM 1865 N N . ARG A 1 226 ? 17.810 3.126 2.585 1.00 58.09 226 ARG A N 1
ATOM 1866 C CA . ARG A 1 226 ? 17.446 4.272 1.744 1.00 58.09 226 ARG A CA 1
ATOM 1867 C C . ARG A 1 226 ? 16.067 4.063 1.121 1.00 58.09 226 ARG A C 1
ATOM 1869 O O . ARG A 1 226 ? 15.690 2.951 0.753 1.00 58.09 226 ARG A O 1
ATOM 1876 N N . GLU A 1 227 ? 15.301 5.139 0.986 1.00 60.09 227 GLU A N 1
ATOM 1877 C CA . GLU A 1 227 ? 14.122 5.134 0.122 1.00 60.09 227 GLU A CA 1
ATOM 1878 C C . GLU A 1 227 ? 14.579 5.170 -1.338 1.00 60.09 227 GLU A C 1
ATOM 1880 O O . GLU A 1 227 ? 15.232 6.118 -1.780 1.00 60.09 227 GLU A O 1
ATOM 1885 N N . PHE A 1 228 ? 14.247 4.124 -2.094 1.00 73.12 228 PHE A N 1
ATOM 1886 C CA . PHE A 1 228 ? 14.608 4.029 -3.503 1.00 73.12 228 PHE A CA 1
ATOM 1887 C C . PHE A 1 228 ? 13.458 4.554 -4.350 1.00 73.12 228 PHE A C 1
ATOM 1889 O O . PHE A 1 228 ? 12.436 3.890 -4.512 1.00 73.12 228 PHE A O 1
ATOM 1896 N N . ARG A 1 229 ? 13.620 5.750 -4.918 1.00 81.19 229 ARG A N 1
ATOM 1897 C CA . ARG A 1 229 ? 12.758 6.206 -6.020 1.00 81.19 229 ARG A CA 1
ATOM 1898 C C . ARG A 1 229 ? 13.131 5.530 -7.342 1.00 81.19 229 ARG A C 1
ATOM 1900 O O . ARG A 1 229 ? 12.261 5.286 -8.171 1.00 81.19 229 ARG A O 1
ATOM 1907 N N . TYR A 1 230 ? 14.417 5.248 -7.522 1.00 88.94 230 TYR A N 1
ATOM 1908 C CA . TYR A 1 230 ? 14.979 4.635 -8.718 1.00 88.94 230 TYR A CA 1
ATOM 1909 C C . TYR A 1 230 ? 15.611 3.292 -8.366 1.00 88.94 230 TYR A C 1
ATOM 1911 O O . TYR A 1 230 ? 16.202 3.145 -7.295 1.00 88.94 230 TYR A O 1
ATOM 1919 N N . LEU A 1 231 ? 15.486 2.321 -9.266 1.00 91.06 231 LEU A N 1
ATOM 1920 C CA . LEU A 1 231 ? 16.125 1.016 -9.144 1.00 91.06 231 LEU A CA 1
ATOM 1921 C C . LEU A 1 231 ? 17.445 1.048 -9.909 1.00 91.06 231 LEU A C 1
ATOM 1923 O O . LEU A 1 231 ? 17.437 0.995 -11.137 1.00 91.06 231 LEU A O 1
ATOM 1927 N N . THR A 1 232 ? 18.567 1.161 -9.205 1.00 89.75 232 THR A N 1
ATOM 1928 C CA . THR A 1 232 ? 19.892 1.114 -9.835 1.00 89.75 232 THR A CA 1
ATOM 1929 C C . THR A 1 232 ? 20.211 -0.307 -10.275 1.00 89.75 232 THR A C 1
ATOM 1931 O O . THR A 1 232 ? 20.142 -1.238 -9.474 1.00 89.75 232 THR A O 1
ATOM 1934 N N . LEU A 1 233 ? 20.561 -0.483 -11.547 1.00 91.06 233 LEU A N 1
ATOM 1935 C CA . LEU A 1 233 ? 20.855 -1.791 -12.108 1.00 91.06 233 LEU A CA 1
ATOM 1936 C C . LEU A 1 233 ? 22.355 -2.091 -12.006 1.00 91.06 233 LEU A C 1
ATOM 1938 O O . LEU A 1 233 ? 23.194 -1.386 -12.559 1.00 91.06 233 LEU A O 1
ATOM 1942 N N . SER A 1 234 ? 22.689 -3.191 -11.336 1.00 89.56 234 SER A N 1
ATOM 1943 C CA . SER A 1 234 ? 24.002 -3.833 -11.451 1.00 89.56 234 SER A CA 1
ATOM 1944 C C . SER A 1 234 ? 24.180 -4.473 -12.839 1.00 89.56 234 SER A C 1
ATOM 1946 O O . SER A 1 234 ? 23.169 -4.789 -13.478 1.00 89.56 234 SER A O 1
ATOM 1948 N N . PRO A 1 235 ? 25.420 -4.781 -13.276 1.00 88.81 235 PRO A N 1
ATOM 1949 C CA . PRO A 1 235 ? 25.670 -5.466 -14.549 1.00 88.81 235 PRO A CA 1
ATOM 1950 C C . PRO A 1 235 ? 24.805 -6.719 -14.748 1.00 88.81 235 PRO A C 1
ATOM 1952 O O . PRO A 1 235 ? 24.126 -6.857 -15.758 1.00 88.81 235 PRO A O 1
ATOM 1955 N N . ARG A 1 236 ? 24.700 -7.567 -13.718 1.00 89.00 236 ARG A N 1
ATOM 1956 C CA . ARG A 1 236 ? 23.867 -8.779 -13.753 1.00 89.00 236 ARG A CA 1
ATOM 1957 C C . ARG A 1 236 ? 22.376 -8.477 -13.942 1.00 89.00 236 ARG A C 1
ATOM 1959 O O . ARG A 1 236 ? 21.673 -9.210 -14.632 1.00 89.00 236 ARG A O 1
ATOM 1966 N N . SER A 1 237 ? 21.859 -7.441 -13.281 1.00 91.94 237 SER A N 1
ATOM 1967 C CA . SER A 1 237 ? 20.445 -7.062 -13.424 1.00 91.94 237 SER A CA 1
ATOM 1968 C C . SER A 1 237 ? 20.156 -6.349 -14.746 1.00 91.94 237 SER A C 1
ATOM 1970 O O . SER A 1 237 ? 19.027 -6.428 -15.218 1.00 91.94 237 SER A O 1
ATOM 1972 N N . ILE A 1 238 ? 21.155 -5.707 -15.365 1.00 91.62 238 ILE A N 1
ATOM 1973 C CA . ILE A 1 238 ? 21.038 -5.150 -16.719 1.00 91.62 238 ILE A CA 1
ATOM 1974 C C . ILE A 1 238 ? 20.829 -6.277 -17.729 1.00 91.62 238 ILE A C 1
ATOM 1976 O O . ILE A 1 238 ? 19.908 -6.174 -18.531 1.00 91.62 238 ILE A O 1
ATOM 1980 N N . ASP A 1 239 ? 21.600 -7.366 -17.650 1.00 92.38 239 ASP A N 1
ATOM 1981 C CA . ASP A 1 239 ? 21.443 -8.512 -18.559 1.00 92.38 239 ASP A CA 1
ATOM 1982 C C . ASP A 1 239 ? 20.027 -9.105 -18.470 1.00 92.38 239 ASP A C 1
ATOM 1984 O O . ASP A 1 239 ? 19.331 -9.241 -19.476 1.00 92.38 239 ASP A O 1
ATOM 1988 N N . ARG A 1 240 ? 19.541 -9.349 -17.244 1.00 93.06 240 ARG A N 1
ATOM 1989 C CA . ARG A 1 240 ? 18.162 -9.818 -17.006 1.00 93.06 240 ARG A CA 1
ATOM 1990 C C . ARG A 1 240 ? 17.117 -8.838 -17.544 1.00 93.06 240 ARG A C 1
ATOM 1992 O O . ARG A 1 240 ? 16.105 -9.250 -18.104 1.00 93.06 240 ARG A O 1
ATOM 1999 N N . PHE A 1 241 ? 17.333 -7.539 -17.349 1.00 92.94 241 PHE A N 1
ATOM 2000 C CA . PHE A 1 241 ? 16.425 -6.516 -17.854 1.00 92.94 241 PHE A CA 1
ATOM 2001 C C . PHE A 1 241 ? 16.412 -6.481 -19.387 1.00 92.94 241 PHE A C 1
ATOM 2003 O O . PHE A 1 241 ? 15.348 -6.371 -19.992 1.00 92.94 241 PHE A O 1
ATOM 2010 N N . TYR A 1 242 ? 17.577 -6.624 -20.019 1.00 90.00 242 TYR A N 1
ATOM 2011 C CA . TYR A 1 242 ? 17.714 -6.689 -21.468 1.00 90.00 242 TYR A CA 1
ATOM 2012 C C . TYR A 1 242 ? 16.948 -7.880 -22.050 1.00 90.00 242 TYR A C 1
ATOM 2014 O O . TYR A 1 242 ? 16.179 -7.701 -22.990 1.00 90.00 242 TYR A O 1
ATOM 2022 N N . GLU A 1 243 ? 17.071 -9.068 -21.455 1.00 91.25 243 GLU A N 1
ATOM 2023 C CA . GLU A 1 243 ? 16.307 -10.254 -21.868 1.00 91.25 243 GLU A CA 1
ATOM 2024 C C . GLU A 1 243 ? 14.788 -10.021 -21.803 1.00 91.25 243 GLU A C 1
ATOM 2026 O O . GLU A 1 243 ? 14.058 -10.399 -22.719 1.00 91.25 243 GLU A O 1
ATOM 2031 N N . LEU A 1 244 ? 14.301 -9.335 -20.761 1.00 90.44 244 LEU A N 1
ATOM 2032 C CA . LEU A 1 244 ? 12.877 -9.012 -20.603 1.00 90.44 244 LEU A CA 1
ATOM 2033 C C . LEU A 1 244 ? 12.349 -8.023 -21.651 1.00 90.44 244 LEU A C 1
ATOM 2035 O O . LEU A 1 244 ? 11.148 -8.035 -21.961 1.00 90.44 244 LEU A O 1
ATOM 2039 N N . PHE A 1 245 ? 13.227 -7.165 -22.171 1.00 89.00 245 PHE A N 1
ATOM 2040 C CA . PHE A 1 245 ? 12.900 -6.079 -23.096 1.00 89.00 245 PHE A CA 1
ATOM 2041 C C . PHE A 1 245 ? 13.453 -6.275 -24.506 1.00 89.00 245 PHE A C 1
ATOM 2043 O O . PHE A 1 245 ? 13.319 -5.378 -25.341 1.00 89.00 245 PHE A O 1
ATOM 2050 N N . ILE A 1 246 ? 14.000 -7.451 -24.817 1.00 87.06 246 ILE A N 1
ATOM 2051 C CA . ILE A 1 246 ? 14.468 -7.749 -26.165 1.00 87.06 246 ILE A CA 1
ATOM 2052 C C . ILE A 1 246 ? 13.304 -7.614 -27.154 1.00 87.06 246 ILE A C 1
ATOM 2054 O O . ILE A 1 246 ? 12.201 -8.115 -26.926 1.00 87.06 246 ILE A O 1
ATOM 2058 N N . ASN A 1 247 ? 13.536 -6.878 -28.241 1.00 85.38 247 ASN A N 1
ATOM 2059 C CA . ASN A 1 247 ? 12.525 -6.541 -29.251 1.00 85.38 247 ASN A CA 1
ATOM 2060 C C . ASN A 1 247 ? 11.299 -5.763 -28.720 1.00 85.38 247 ASN A C 1
ATOM 2062 O O . ASN A 1 247 ? 10.275 -5.697 -29.402 1.00 85.38 247 ASN A O 1
ATOM 2066 N N . LYS A 1 248 ? 11.386 -5.150 -27.531 1.00 86.50 248 LYS A N 1
ATOM 2067 C CA . LYS A 1 248 ? 10.355 -4.262 -26.975 1.00 86.50 248 LYS A CA 1
ATOM 2068 C C . LYS A 1 248 ? 10.839 -2.815 -26.981 1.00 86.50 248 LYS A C 1
ATOM 2070 O O . LYS A 1 248 ? 12.028 -2.528 -26.882 1.00 86.50 248 LYS A O 1
ATOM 2075 N N . THR A 1 249 ? 9.901 -1.880 -27.070 1.00 83.06 249 THR A N 1
ATOM 2076 C CA . THR A 1 249 ? 10.204 -0.449 -26.959 1.00 83.06 249 THR A CA 1
ATOM 2077 C C . THR A 1 249 ? 10.375 -0.050 -25.499 1.00 83.06 249 THR A C 1
ATOM 2079 O O . THR A 1 249 ? 9.507 -0.351 -24.677 1.00 83.06 249 THR A O 1
ATOM 2082 N N . LEU A 1 250 ? 11.436 0.695 -25.199 1.00 87.38 250 LEU A N 1
ATOM 2083 C CA . LEU A 1 250 ? 11.693 1.258 -23.880 1.00 87.38 250 LEU A CA 1
ATOM 2084 C C . LEU A 1 250 ? 11.824 2.776 -23.977 1.00 87.38 250 LEU A C 1
ATOM 2086 O O . LEU A 1 250 ? 12.476 3.296 -24.879 1.00 87.38 250 LEU A O 1
ATOM 2090 N N . THR A 1 251 ? 11.207 3.491 -23.041 1.00 87.56 251 THR A N 1
ATOM 2091 C CA . THR A 1 251 ? 11.404 4.936 -22.924 1.00 87.56 251 THR A CA 1
ATOM 2092 C C . THR A 1 251 ? 12.705 5.210 -22.183 1.00 87.56 251 THR A C 1
ATOM 2094 O O . THR A 1 251 ? 12.874 4.756 -21.050 1.00 87.56 251 THR A O 1
ATOM 2097 N N . LEU A 1 252 ? 13.586 5.978 -22.820 1.00 85.69 252 LEU A N 1
ATOM 2098 C CA . LEU A 1 252 ? 14.739 6.595 -22.181 1.00 85.69 252 LEU A CA 1
ATOM 2099 C C . LEU A 1 252 ? 14.328 7.984 -21.677 1.00 85.69 252 LEU A C 1
ATOM 2101 O O . LEU A 1 252 ? 13.799 8.790 -22.441 1.00 85.69 252 LEU A O 1
ATOM 2105 N N . GLU A 1 253 ? 14.540 8.252 -20.397 1.00 79.31 253 GLU A N 1
ATOM 2106 C CA . GLU A 1 253 ? 14.461 9.592 -19.828 1.00 79.31 253 GLU A CA 1
ATOM 2107 C C . GLU A 1 253 ? 15.878 10.167 -19.777 1.00 79.31 253 GLU A C 1
ATOM 2109 O O . GLU A 1 253 ? 16.711 9.746 -18.972 1.00 79.31 253 GLU A O 1
ATOM 2114 N N . GLU A 1 254 ? 16.158 11.127 -20.659 1.00 65.50 254 GLU A N 1
ATOM 2115 C CA . GLU A 1 254 ? 17.366 11.940 -20.562 1.00 65.50 254 GLU A CA 1
ATOM 2116 C C . GLU A 1 254 ? 17.218 12.877 -19.362 1.00 65.50 254 GLU A C 1
ATOM 2118 O O . GLU A 1 254 ? 16.374 13.777 -19.343 1.00 65.50 254 GLU A O 1
ATOM 2123 N N . ASN A 1 255 ? 18.036 12.663 -18.335 1.00 56.78 255 ASN A N 1
ATOM 2124 C CA . ASN A 1 255 ? 18.216 13.674 -17.309 1.00 56.78 255 ASN A CA 1
ATOM 2125 C C . ASN A 1 255 ? 19.061 14.802 -17.910 1.00 56.78 255 ASN A C 1
ATOM 2127 O O . ASN A 1 255 ? 20.270 14.662 -18.064 1.00 56.78 255 ASN A O 1
ATOM 2131 N N . ALA A 1 256 ? 18.414 15.920 -18.239 1.00 40.12 256 ALA A N 1
ATOM 2132 C CA . ALA A 1 256 ? 19.080 17.191 -18.491 1.00 40.12 256 ALA A CA 1
ATOM 2133 C C . ALA A 1 256 ? 19.570 17.774 -17.152 1.00 40.12 256 ALA A C 1
ATOM 2135 O O . ALA A 1 256 ? 18.917 18.646 -16.579 1.00 40.12 256 ALA A O 1
ATOM 2136 N N . TYR A 1 257 ? 20.675 17.246 -16.625 1.00 44.47 257 TYR A N 1
ATOM 2137 C CA . TYR A 1 257 ? 21.426 17.866 -15.532 1.00 44.47 257 TYR A CA 1
ATOM 2138 C C . TYR A 1 257 ? 22.908 17.909 -15.878 1.00 44.47 257 TYR A C 1
ATOM 2140 O O . TYR A 1 257 ? 23.483 16.823 -16.115 1.00 44.47 257 TYR A O 1
#

Secondary structure (DSSP, 8-state):
--HHHHHHHBSSHHHHHHHHHHHHTT-EEEEEEEESSSEEEEEEEE-TTS-EEEEEEEE-TTS-EEEEEESSHHHHHSSSB-HHHHHHHHHHHHHHHH-GGG-SS------HHHHHHHHHHHHHHHHHHHHHTT-PPBEEEEEEEE-TT--EEEEEEEESSSPEE---HHHHHHHHHHT-EEEEETTEEEE-SGGGB-HHHHHHHHHHHHHHHHHHHHHTTSSS----SSEEPPHHHHHHHHHHHTTS--EEE----

Sequence (257 aa):
MNIKQIKLYASNNRTFERGLDYYEANHVQNYHMHVGETISLTADVVGSLNNIYKVKVEISLNQVLLNFDCQCLAHETYRGCCKHVIAVLLKYYYDIGHKPSLITQIQTITDDEARSMIKEYTTRNIDLALNETNYQKVRLIPRMIISSSQDIMLSFLIGHVRPYVLRSITDFYYFMKEKRIASYGKNLTLYHDLTSFTDDSQEIVKFLLDTYIDIQFYDRKFSYPREFRYLTLSPRSIDRFYELFINKTLTLEENAY